Protein AF-A0A1G6H3I4-F1 (afdb_monomer_lite)

pLDDT: mean 78.44, std 18.66, range [35.44, 97.81]

Secondary structure (DSSP, 8-state):
-HHHHHHHHHHHHTTS-----------HHHHHHHHHHHHHHHHHHHHHTTS-TTSTTSS---HHHHHHHHHHHHHHHHHHHHHHHHHHHTT--HHHHHHHHHHSHHHHHHHHHS------HHHHHHHHHHHHHHHHHHHHHHHHHHTTSS-HHHHHHHHHHHHHHHHHHHHHHHHHHHHHHHHHHHHHHHHT--SSS------SB-TTT-PBPPTT-SB-TTT--B--

Foldseek 3Di:
DVVVVVVVVVVVVVPDDDPDDPPDDQDVVLQVVLVVVVVVVVVCCVVVVVPDPPPVPPPCPDPVVVVVVVVVQVVLQVLLVVQLVLCVVVVHDSVVLSVCCNVRVSVSSNVSSDDPPVDDVVLVVLVVVLVVVLVVQLVVLVVCVVVVVDDPVRSVVVNVVSVVVSVVVSVVVVVVVVVVVVVVVVVVQVVPDDDDPDNDPPPCADPVPGDGDDPPDQADPPPRDGPD

Radius of gyration: 27.02 Å; chains: 1; bounding box: 54×64×69 Å

Organism: NCBI:txid1640674

Structure (mmCIF, N/CA/C/O backbone):
data_AF-A0A1G6H3I4-F1
#
_entry.id   AF-A0A1G6H3I4-F1
#
loop_
_atom_site.group_PDB
_atom_site.id
_atom_site.type_symbol
_atom_site.label_atom_id
_atom_site.label_alt_id
_atom_site.label_comp_id
_atom_site.label_asym_id
_atom_site.label_entity_id
_atom_site.label_seq_id
_atom_site.pdbx_PDB_ins_code
_atom_site.Cartn_x
_atom_site.Cartn_y
_atom_site.Cartn_z
_atom_site.occupancy
_atom_site.B_iso_or_equiv
_atom_site.auth_seq_id
_atom_site.auth_comp_id
_atom_site.auth_asym_id
_atom_site.auth_atom_id
_atom_site.pdbx_PDB_model_num
ATOM 1 N N . MET A 1 1 ? 3.010 -2.530 -27.473 1.00 44.44 1 MET A N 1
ATOM 2 C CA . MET A 1 1 ? 2.640 -3.921 -27.117 1.00 44.44 1 MET A CA 1
ATOM 3 C C . MET A 1 1 ? 3.427 -4.474 -25.930 1.00 44.44 1 MET A C 1
ATOM 5 O O . MET A 1 1 ? 2.782 -5.009 -25.042 1.00 44.44 1 MET A O 1
ATOM 9 N N . LEU A 1 2 ? 4.758 -4.304 -25.841 1.00 38.16 2 LEU A N 1
ATOM 10 C CA . LEU A 1 2 ? 5.561 -4.833 -24.717 1.00 38.16 2 LEU A CA 1
ATOM 11 C C . LEU A 1 2 ? 5.069 -4.410 -23.314 1.00 38.16 2 LEU A C 1
ATOM 13 O O . LEU A 1 2 ? 5.055 -5.227 -22.400 1.00 38.16 2 LEU A O 1
ATOM 17 N N . HIS A 1 3 ? 4.607 -3.165 -23.148 1.00 39.25 3 HIS A N 1
ATOM 18 C CA . HIS A 1 3 ? 4.114 -2.669 -21.855 1.00 39.25 3 HIS A CA 1
ATOM 19 C C . HIS A 1 3 ? 2.829 -3.359 -21.364 1.00 39.25 3 HIS A C 1
ATOM 21 O O . HIS A 1 3 ? 2.660 -3.514 -20.163 1.00 39.25 3 HIS A O 1
ATOM 27 N N . LEU A 1 4 ? 1.955 -3.824 -22.264 1.00 40.75 4 LEU A N 1
ATOM 28 C CA . LEU A 1 4 ? 0.702 -4.502 -21.896 1.00 40.75 4 LEU A CA 1
ATOM 29 C C . LEU A 1 4 ? 0.940 -5.951 -21.444 1.00 40.75 4 LEU A C 1
ATOM 31 O O . LEU A 1 4 ? 0.348 -6.377 -20.458 1.00 40.75 4 LEU A O 1
ATOM 35 N N . CYS A 1 5 ? 1.859 -6.678 -22.095 1.00 37.38 5 CYS A N 1
ATOM 36 C CA . CYS A 1 5 ? 2.266 -8.012 -21.630 1.00 37.38 5 CYS A CA 1
ATOM 37 C C . CYS A 1 5 ? 2.935 -7.955 -20.256 1.00 37.38 5 CYS A C 1
ATOM 39 O O . CYS A 1 5 ? 2.686 -8.817 -19.420 1.00 37.38 5 CYS A O 1
ATOM 41 N N . LEU A 1 6 ? 3.757 -6.933 -20.003 1.00 42.91 6 LEU A N 1
ATOM 42 C CA . LEU A 1 6 ? 4.428 -6.812 -18.716 1.00 42.91 6 LEU A CA 1
ATOM 43 C C . LEU A 1 6 ? 3.438 -6.520 -17.580 1.00 42.91 6 LEU A C 1
ATOM 45 O O . LEU A 1 6 ? 3.559 -7.107 -16.514 1.00 42.91 6 LEU A O 1
ATOM 49 N N . ILE A 1 7 ? 2.421 -5.683 -17.817 1.00 48.69 7 ILE A N 1
ATOM 50 C CA . ILE A 1 7 ? 1.362 -5.404 -16.831 1.00 48.69 7 ILE A CA 1
ATOM 51 C C . ILE A 1 7 ? 0.583 -6.683 -16.477 1.00 48.69 7 ILE A C 1
ATOM 53 O O . ILE A 1 7 ? 0.311 -6.917 -15.303 1.00 48.69 7 ILE A O 1
ATOM 57 N N . LEU A 1 8 ? 0.279 -7.540 -17.459 1.00 44.56 8 LEU A N 1
ATOM 58 C CA . LEU A 1 8 ? -0.443 -8.799 -17.227 1.00 44.56 8 LEU A CA 1
ATOM 59 C C . LEU A 1 8 ? 0.408 -9.852 -16.496 1.00 44.56 8 LEU A C 1
ATOM 61 O O . LEU A 1 8 ? -0.100 -10.541 -15.616 1.00 44.56 8 LEU A O 1
ATOM 65 N N . ILE A 1 9 ? 1.706 -9.945 -16.802 1.00 45.84 9 ILE A N 1
ATOM 66 C CA . ILE A 1 9 ? 2.636 -10.843 -16.093 1.00 45.84 9 ILE A CA 1
ATOM 67 C C . ILE A 1 9 ? 2.830 -10.382 -14.642 1.00 45.84 9 ILE A C 1
ATOM 69 O O . ILE A 1 9 ? 2.843 -11.200 -13.725 1.00 45.84 9 ILE A O 1
ATOM 73 N N . LEU A 1 10 ? 2.929 -9.069 -14.420 1.00 44.75 10 LEU A N 1
ATOM 74 C CA . LEU A 1 10 ? 3.026 -8.498 -13.079 1.00 44.75 10 LEU A CA 1
ATOM 75 C C . LEU A 1 10 ? 1.747 -8.715 -12.262 1.00 44.75 10 LEU A C 1
ATOM 77 O O . LEU A 1 10 ? 1.852 -9.003 -11.075 1.00 44.75 10 LEU A O 1
ATOM 81 N N . ALA A 1 11 ? 0.567 -8.651 -12.887 1.00 49.06 11 ALA A N 1
ATOM 82 C CA . ALA A 1 11 ? -0.700 -8.960 -12.224 1.00 49.06 11 ALA A CA 1
ATOM 83 C C . ALA A 1 11 ? -0.780 -10.430 -11.775 1.00 49.06 11 ALA A C 1
ATOM 85 O O . ALA A 1 11 ? -1.234 -10.701 -10.670 1.00 49.06 11 ALA A O 1
ATOM 86 N N . HIS A 1 12 ? -0.274 -11.366 -12.585 1.00 44.81 12 HIS A N 1
ATOM 87 C CA . HIS A 1 12 ? -0.306 -12.795 -12.258 1.00 44.81 12 HIS A CA 1
ATOM 88 C C . HIS A 1 12 ? 0.689 -13.208 -11.161 1.00 44.81 12 HIS A C 1
ATOM 90 O O . HIS A 1 12 ? 0.420 -14.139 -10.410 1.00 44.81 12 HIS A O 1
ATOM 96 N N . ILE A 1 13 ? 1.841 -12.534 -11.056 1.00 42.81 13 ILE A N 1
ATOM 97 C CA . ILE A 1 13 ? 2.866 -12.841 -10.039 1.00 42.81 13 ILE A CA 1
ATOM 98 C C . ILE A 1 13 ? 2.476 -12.297 -8.653 1.00 42.81 13 ILE A C 1
ATOM 100 O O . ILE A 1 13 ? 2.903 -12.838 -7.634 1.00 42.81 13 ILE A O 1
ATOM 104 N N . VAL A 1 14 ? 1.648 -11.249 -8.596 1.00 47.47 14 VAL A N 1
ATOM 105 C CA . VAL A 1 14 ? 1.164 -10.644 -7.340 1.00 47.47 14 VAL A CA 1
ATOM 106 C C . VAL A 1 14 ? 0.271 -11.593 -6.524 1.00 47.47 14 VAL A C 1
ATOM 108 O O . VAL A 1 14 ? 0.137 -11.393 -5.318 1.00 47.47 14 VAL A O 1
ATOM 111 N N . ASP A 1 15 ? -0.266 -12.648 -7.137 1.00 45.84 15 ASP A N 1
ATOM 112 C CA . ASP A 1 15 ? -1.288 -13.518 -6.541 1.00 45.84 15 ASP A CA 1
ATOM 113 C C . ASP A 1 15 ? -0.738 -14.642 -5.633 1.00 45.84 15 ASP A C 1
ATOM 115 O O . ASP A 1 15 ? -1.498 -15.325 -4.960 1.00 45.84 15 ASP A O 1
ATOM 119 N N . MET A 1 16 ? 0.584 -14.871 -5.586 1.00 35.44 16 MET A N 1
ATOM 120 C CA . MET A 1 16 ? 1.120 -16.149 -5.077 1.00 35.44 16 MET A CA 1
ATOM 121 C C . MET A 1 16 ? 1.650 -16.205 -3.631 1.00 35.44 16 MET A C 1
ATOM 123 O O . MET A 1 16 ? 2.100 -17.277 -3.233 1.00 35.44 16 MET A O 1
ATOM 127 N N . ASP A 1 17 ? 1.624 -15.141 -2.816 1.00 38.28 17 ASP A N 1
ATOM 128 C CA . ASP A 1 17 ? 2.153 -15.250 -1.436 1.00 38.28 17 ASP A CA 1
ATOM 129 C C . ASP A 1 17 ? 1.615 -14.172 -0.468 1.00 38.28 17 ASP A C 1
ATOM 131 O O . ASP A 1 17 ? 2.304 -13.203 -0.139 1.00 38.28 17 ASP A O 1
ATOM 135 N N . GLN A 1 18 ? 0.365 -14.302 -0.006 1.00 42.53 18 GLN A N 1
ATOM 136 C CA . GLN A 1 18 ? -0.169 -13.458 1.075 1.00 42.53 18 GLN A CA 1
ATOM 137 C C . GLN A 1 18 ? -0.667 -14.304 2.248 1.00 42.53 18 GLN A C 1
ATOM 139 O O . GLN A 1 18 ? -1.793 -14.783 2.264 1.00 42.53 18 GLN A O 1
ATOM 144 N N . ARG A 1 19 ? 0.166 -14.417 3.291 1.00 37.22 19 ARG A N 1
ATOM 145 C CA . ARG A 1 19 ? -0.326 -14.673 4.652 1.00 37.22 19 ARG A CA 1
ATOM 146 C C . ARG A 1 19 ? -0.845 -13.350 5.204 1.00 37.22 19 ARG A C 1
ATOM 148 O O . ARG A 1 19 ? -0.078 -12.402 5.384 1.00 37.22 19 ARG A O 1
ATOM 155 N N . TYR A 1 20 ? -2.152 -13.261 5.404 1.00 45.28 20 TYR A N 1
ATOM 156 C CA . TYR A 1 20 ? -2.842 -12.004 5.667 1.00 45.28 20 TYR A CA 1
ATOM 157 C C . TYR A 1 20 ? -2.642 -11.525 7.113 1.00 45.28 20 TYR A C 1
ATOM 159 O O . TYR A 1 20 ? -3.188 -12.094 8.053 1.00 45.28 20 TYR A O 1
ATOM 167 N N . SER A 1 21 ? -1.930 -10.409 7.298 1.00 37.56 21 SER A N 1
ATOM 168 C CA . SER A 1 21 ? -2.124 -9.536 8.462 1.00 37.56 21 SER A CA 1
ATOM 169 C C . SER A 1 21 ? -2.755 -8.222 7.994 1.00 37.56 21 SER A C 1
ATOM 171 O O . SER A 1 21 ? -2.170 -7.436 7.246 1.00 37.56 21 SER A O 1
ATOM 173 N N . VAL A 1 22 ? -4.009 -7.984 8.384 1.00 48.03 22 VAL A N 1
ATOM 174 C CA . VAL A 1 22 ? -4.797 -6.819 7.941 1.00 48.03 22 VAL A CA 1
ATOM 175 C C . VAL A 1 22 ? -4.469 -5.597 8.809 1.00 48.03 22 VAL A C 1
ATOM 177 O O . VAL A 1 22 ? -5.338 -4.991 9.418 1.00 48.03 22 VAL A O 1
ATOM 180 N N . GLU A 1 23 ? -3.200 -5.190 8.839 1.00 47.62 23 GLU A N 1
ATOM 181 C CA . GLU A 1 23 ? -2.756 -3.941 9.485 1.00 47.62 23 GLU A CA 1
ATOM 182 C C . GLU A 1 23 ? -1.901 -3.077 8.543 1.00 47.62 23 GLU A C 1
ATOM 184 O O . GLU A 1 23 ? -0.920 -2.445 8.918 1.00 47.62 23 GLU A O 1
ATOM 189 N N . GLY A 1 24 ? -2.279 -2.995 7.266 1.00 53.59 24 GLY A N 1
ATOM 190 C CA . GLY A 1 24 ? -1.648 -2.052 6.340 1.00 53.59 24 GLY A CA 1
ATOM 191 C C . GLY A 1 24 ? -2.232 -0.643 6.478 1.00 53.59 24 GLY A C 1
ATOM 192 O O . GLY A 1 24 ? -3.335 -0.395 5.977 1.00 53.59 24 GLY A O 1
ATOM 193 N N . LYS A 1 25 ? -1.512 0.296 7.108 1.00 60.69 25 LYS A N 1
ATOM 194 C CA . LYS A 1 25 ? -1.742 1.741 6.909 1.00 60.69 25 LYS A CA 1
ATOM 195 C C . LYS A 1 25 ? -1.265 2.106 5.498 1.00 60.69 25 LYS A C 1
ATOM 197 O O . LYS A 1 25 ? -0.128 1.818 5.141 1.00 60.69 25 LYS A O 1
ATOM 202 N N . THR A 1 26 ? -2.129 2.720 4.688 1.00 75.50 26 THR A N 1
ATOM 203 C CA . THR A 1 26 ? -1.737 3.299 3.389 1.00 75.50 26 THR A CA 1
ATOM 204 C C . THR A 1 26 ? -0.595 4.290 3.590 1.00 75.50 26 THR A C 1
ATOM 206 O O . THR A 1 26 ? -0.646 5.076 4.538 1.00 75.50 26 THR A O 1
ATOM 209 N N . ASN A 1 27 ? 0.391 4.296 2.690 1.00 83.88 27 ASN A N 1
ATOM 210 C CA . ASN A 1 27 ? 1.500 5.253 2.710 1.00 83.88 27 ASN A CA 1
ATOM 211 C C . ASN A 1 27 ? 1.256 6.357 1.662 1.00 83.88 27 ASN A C 1
ATOM 213 O O . ASN A 1 27 ? 1.797 6.272 0.556 1.00 83.88 27 ASN A O 1
ATOM 217 N N . PRO A 1 28 ? 0.461 7.405 1.971 1.00 86.50 28 PRO A N 1
ATOM 218 C CA . PRO A 1 28 ? 0.104 8.448 1.004 1.00 86.50 28 PRO A CA 1
ATOM 219 C C . PRO A 1 28 ? 1.331 9.169 0.436 1.00 86.50 28 PRO A C 1
ATOM 221 O O . PRO A 1 28 ? 1.324 9.594 -0.715 1.00 86.50 28 PRO A O 1
ATOM 224 N N . SER A 1 29 ? 2.422 9.249 1.203 1.00 90.75 29 SER A N 1
ATOM 225 C CA . SER A 1 29 ? 3.686 9.821 0.742 1.00 90.75 29 SER A CA 1
ATOM 226 C C . SER A 1 29 ? 4.273 9.075 -0.460 1.00 90.75 29 SER A C 1
ATOM 228 O O . SER A 1 29 ? 4.764 9.726 -1.376 1.00 90.75 29 SER A O 1
ATOM 230 N N . MET A 1 30 ? 4.200 7.738 -0.501 1.00 91.25 30 MET A N 1
ATOM 231 C CA . MET A 1 30 ? 4.711 6.967 -1.646 1.00 91.25 30 MET A CA 1
ATOM 232 C C . MET A 1 30 ? 3.868 7.194 -2.895 1.00 91.25 30 MET A C 1
ATOM 234 O O . MET A 1 30 ? 4.423 7.379 -3.975 1.00 91.25 30 MET A O 1
ATOM 238 N N . ILE A 1 31 ? 2.544 7.251 -2.729 1.00 91.56 31 ILE A N 1
ATOM 239 C CA . ILE A 1 31 ? 1.616 7.558 -3.822 1.00 91.56 31 ILE A CA 1
ATOM 240 C C . ILE A 1 31 ? 1.942 8.941 -4.393 1.00 91.56 31 ILE A C 1
ATOM 242 O O . ILE A 1 31 ? 2.153 9.073 -5.594 1.00 91.56 31 ILE A O 1
ATOM 246 N N . ASN A 1 32 ? 2.066 9.957 -3.534 1.00 91.62 32 ASN A N 1
ATOM 247 C CA . ASN A 1 32 ? 2.363 11.325 -3.960 1.00 91.62 32 ASN A CA 1
ATOM 248 C C . ASN A 1 32 ? 3.709 11.433 -4.688 1.00 91.62 32 ASN A C 1
ATOM 250 O O . ASN A 1 32 ? 3.788 12.111 -5.709 1.00 91.62 32 ASN A O 1
ATOM 254 N N . VAL A 1 33 ? 4.754 10.752 -4.202 1.00 93.94 33 VAL A N 1
ATOM 255 C CA . VAL A 1 33 ? 6.064 10.720 -4.875 1.00 93.94 33 VAL A CA 1
ATOM 256 C C . VAL A 1 33 ? 5.968 10.006 -6.222 1.00 93.94 33 VAL A C 1
ATOM 258 O O . VAL A 1 33 ? 6.475 10.521 -7.216 1.00 93.94 33 VAL A O 1
ATOM 261 N N . GLY A 1 34 ? 5.281 8.863 -6.288 1.00 93.00 34 GLY A N 1
ATOM 262 C CA . GLY A 1 34 ? 5.050 8.144 -7.539 1.00 93.00 34 GLY A CA 1
ATOM 263 C C . GLY A 1 34 ? 4.324 9.006 -8.575 1.00 93.00 34 GLY A C 1
ATOM 264 O O . GLY A 1 34 ? 4.800 9.141 -9.700 1.00 93.00 34 GLY A O 1
ATOM 265 N N . VAL A 1 35 ? 3.234 9.674 -8.181 1.00 93.50 35 VAL A N 1
ATOM 266 C CA . VAL A 1 35 ? 2.489 10.604 -9.046 1.00 93.50 35 VAL A CA 1
ATOM 267 C C . VAL A 1 35 ? 3.358 11.793 -9.469 1.00 93.50 35 VAL A C 1
ATOM 269 O O . VAL A 1 35 ? 3.382 12.135 -10.650 1.00 93.50 35 VAL A O 1
ATOM 272 N N . ALA A 1 36 ? 4.122 12.392 -8.552 1.00 93.62 36 ALA A N 1
ATOM 273 C CA . ALA A 1 36 ? 5.029 13.493 -8.876 1.00 93.62 36 ALA A CA 1
ATOM 274 C C . ALA A 1 36 ? 6.088 13.088 -9.914 1.00 93.62 36 ALA A C 1
ATOM 276 O O . ALA A 1 36 ? 6.353 13.853 -10.838 1.00 93.62 36 ALA A O 1
ATOM 277 N N . LEU A 1 37 ? 6.644 11.874 -9.821 1.00 93.00 37 LEU A N 1
ATOM 278 C CA . LEU A 1 37 ? 7.586 11.343 -10.812 1.00 93.00 37 LEU A CA 1
ATOM 279 C C . LEU A 1 37 ? 6.935 11.113 -12.182 1.00 93.00 37 LEU A C 1
ATOM 281 O O . LEU A 1 37 ? 7.593 11.317 -13.201 1.00 93.00 37 LEU A O 1
ATOM 285 N N . ILE A 1 38 ? 5.655 10.726 -12.234 1.00 92.94 38 ILE A N 1
ATOM 286 C CA . ILE A 1 38 ? 4.904 10.630 -13.498 1.00 92.94 38 ILE A CA 1
ATOM 287 C C . ILE A 1 38 ? 4.776 12.012 -14.136 1.00 92.94 38 ILE A C 1
ATOM 289 O O . ILE A 1 38 ? 5.108 12.172 -15.308 1.00 92.94 38 ILE A O 1
ATOM 293 N N . PHE A 1 39 ? 4.341 13.017 -13.370 1.00 93.62 39 PHE A N 1
ATOM 294 C CA . PHE A 1 39 ? 4.234 14.389 -13.870 1.00 93.62 39 PHE A CA 1
ATOM 295 C C . PHE A 1 39 ? 5.588 14.946 -14.301 1.00 93.62 39 PHE A C 1
ATOM 297 O O . PHE A 1 39 ? 5.675 15.582 -15.347 1.00 93.62 39 PHE A O 1
ATOM 304 N N . PHE A 1 40 ? 6.646 14.683 -13.536 1.00 89.69 40 PHE A N 1
ATOM 305 C CA . PHE A 1 40 ? 7.992 15.123 -13.878 1.00 89.69 40 PHE A CA 1
ATOM 306 C C . PHE A 1 40 ? 8.473 14.494 -15.189 1.00 89.69 40 PHE A C 1
ATOM 308 O O . PHE A 1 40 ? 8.888 15.231 -16.076 1.00 89.69 40 PHE A O 1
ATOM 315 N N . ASN A 1 41 ? 8.315 13.175 -15.360 1.00 87.31 41 ASN A N 1
ATOM 316 C CA . ASN A 1 41 ? 8.615 12.490 -16.622 1.00 87.31 41 ASN A CA 1
ATOM 317 C C . ASN A 1 41 ? 7.764 13.007 -17.791 1.00 87.31 41 ASN A C 1
ATOM 319 O O . ASN A 1 41 ? 8.255 13.119 -18.909 1.00 87.31 41 ASN A O 1
ATOM 323 N N . LEU A 1 42 ? 6.494 13.345 -17.551 1.00 90.38 42 LEU A N 1
ATOM 324 C CA . LEU A 1 42 ? 5.628 13.921 -18.576 1.00 90.38 42 LEU A CA 1
ATOM 325 C C . LEU A 1 42 ? 6.097 15.324 -18.981 1.00 90.38 42 LEU A C 1
ATOM 327 O O . LEU A 1 42 ? 6.135 15.635 -20.167 1.00 90.38 42 LEU A O 1
ATOM 331 N N . ILE A 1 43 ? 6.482 16.166 -18.019 1.00 89.00 43 ILE A N 1
ATOM 332 C CA . ILE A 1 43 ? 7.005 17.512 -18.280 1.00 89.00 43 ILE A CA 1
ATOM 333 C C . ILE A 1 43 ? 8.339 17.428 -19.020 1.00 89.00 43 ILE A C 1
ATOM 335 O O . ILE A 1 43 ? 8.506 18.112 -20.025 1.00 89.00 43 ILE A O 1
ATOM 339 N N . THR A 1 44 ? 9.275 16.586 -18.576 1.00 83.94 44 THR A N 1
ATOM 340 C CA . THR A 1 44 ? 10.564 16.420 -19.262 1.00 83.94 44 THR A CA 1
ATOM 341 C C . THR A 1 44 ? 10.393 15.826 -20.651 1.00 83.94 44 THR A C 1
ATOM 343 O O . THR A 1 44 ? 11.079 16.265 -21.567 1.00 83.94 44 THR A O 1
ATOM 346 N N . TYR A 1 45 ? 9.434 14.918 -20.848 1.00 84.56 45 TYR A N 1
ATOM 347 C CA . TYR A 1 45 ? 9.055 14.450 -22.177 1.00 84.56 45 TYR A CA 1
ATOM 348 C C . TYR A 1 45 ? 8.518 15.602 -23.036 1.00 84.56 45 TYR A C 1
ATOM 350 O O . TYR A 1 45 ? 9.065 15.866 -24.097 1.00 84.56 45 TYR A O 1
ATOM 358 N N . LEU A 1 46 ? 7.515 16.353 -22.574 1.00 85.56 46 LEU A N 1
ATOM 359 C CA . LEU A 1 46 ? 6.892 17.435 -23.351 1.00 85.56 46 LEU A CA 1
ATOM 360 C C . LEU A 1 46 ? 7.846 18.599 -23.664 1.00 85.56 46 LEU A C 1
ATOM 362 O O . LEU A 1 46 ? 7.773 19.179 -24.746 1.00 85.56 46 LEU A O 1
ATOM 366 N N . VAL A 1 47 ? 8.732 18.946 -22.728 1.00 85.12 47 VAL A N 1
ATOM 367 C CA . VAL A 1 47 ? 9.730 20.016 -22.887 1.00 85.12 47 VAL A CA 1
ATOM 368 C C . VAL A 1 47 ? 10.935 19.526 -23.698 1.00 85.12 47 VAL A C 1
ATOM 370 O O . VAL A 1 47 ? 11.437 20.255 -24.550 1.00 85.12 47 VAL A O 1
ATOM 373 N N . GLY A 1 48 ? 11.378 18.287 -23.467 1.00 69.00 48 GLY A N 1
ATOM 374 C CA . GLY A 1 48 ? 12.570 17.691 -24.073 1.00 69.00 48 GLY A CA 1
ATOM 375 C C . GLY A 1 48 ? 12.370 17.155 -25.492 1.00 69.00 48 GLY A C 1
ATOM 376 O O . GLY A 1 48 ? 13.313 17.178 -26.275 1.00 69.00 48 GLY A O 1
ATOM 377 N N . HIS A 1 49 ? 11.154 16.760 -25.896 1.00 53.75 49 HIS A N 1
ATOM 378 C CA . HIS A 1 49 ? 10.877 16.262 -27.258 1.00 53.75 49 HIS A CA 1
ATOM 379 C C . HIS A 1 49 ? 10.953 17.326 -28.368 1.00 53.75 49 HIS A C 1
ATOM 381 O O . HIS A 1 49 ? 10.618 17.041 -29.517 1.00 53.75 49 HIS A O 1
ATOM 387 N N . ARG A 1 50 ? 11.399 18.549 -28.058 1.00 52.62 50 ARG A N 1
ATOM 388 C CA . ARG A 1 50 ? 11.800 19.524 -29.081 1.00 52.62 50 ARG A CA 1
ATOM 389 C C . ARG A 1 50 ? 13.283 19.466 -29.447 1.00 52.62 50 ARG A C 1
ATOM 391 O O . ARG A 1 50 ? 13.636 20.046 -30.468 1.00 52.62 50 ARG A O 1
ATOM 398 N N . ALA A 1 51 ? 14.123 18.762 -28.688 1.00 51.31 51 ALA A N 1
ATOM 399 C CA . ALA A 1 51 ? 15.487 18.462 -29.112 1.00 51.31 51 ALA A CA 1
ATOM 400 C C . ALA A 1 51 ? 15.424 17.300 -30.114 1.00 51.31 51 ALA A C 1
ATOM 402 O O . ALA A 1 51 ? 15.313 16.129 -29.752 1.00 51.31 51 ALA A O 1
ATOM 403 N N . SER A 1 52 ? 15.350 17.646 -31.396 1.00 50.69 52 SER A N 1
ATOM 404 C CA . SER A 1 52 ? 15.282 16.702 -32.506 1.00 50.69 52 SER A CA 1
ATOM 405 C C . SER A 1 52 ? 16.430 15.694 -32.458 1.00 50.69 52 SER A C 1
ATOM 407 O O . SER A 1 52 ? 17.573 16.075 -32.232 1.00 50.69 52 SER A O 1
ATOM 409 N N . MET A 1 53 ? 16.144 14.436 -32.812 1.00 49.66 53 MET A N 1
ATOM 410 C CA . MET A 1 53 ? 17.114 13.355 -33.089 1.00 49.66 53 MET A CA 1
ATOM 411 C C . MET A 1 53 ? 18.250 13.717 -34.080 1.00 49.66 53 MET A C 1
ATOM 413 O O . MET A 1 53 ? 19.065 12.860 -34.404 1.00 49.66 53 MET A O 1
ATOM 417 N N . PHE A 1 54 ? 18.294 14.945 -34.599 1.00 50.53 54 PHE A N 1
ATOM 418 C CA . PHE A 1 54 ? 19.219 15.401 -35.630 1.00 50.53 54 PHE A CA 1
ATOM 419 C C . PHE A 1 54 ? 20.468 16.132 -35.105 1.00 50.53 54 PHE A C 1
ATOM 421 O O . PHE A 1 54 ? 21.403 16.288 -35.880 1.00 50.53 54 PHE A O 1
ATOM 428 N N . ASP A 1 55 ? 20.536 16.502 -33.819 1.00 53.97 55 ASP A N 1
ATOM 429 C CA . ASP A 1 55 ? 21.704 17.212 -33.248 1.00 53.97 55 ASP A CA 1
ATOM 430 C C . ASP A 1 55 ? 22.734 16.288 -32.569 1.00 53.97 55 ASP A C 1
ATOM 432 O O . ASP A 1 55 ? 23.760 16.740 -32.076 1.00 53.97 55 ASP A O 1
ATOM 436 N N . VAL A 1 56 ? 22.520 14.966 -32.582 1.00 54.56 56 VAL A N 1
ATOM 437 C CA . VAL A 1 56 ? 23.411 13.975 -31.933 1.00 54.56 56 VAL A CA 1
ATOM 438 C C . VAL A 1 56 ? 24.758 13.807 -32.670 1.00 54.56 56 VAL A C 1
ATOM 440 O O . VAL A 1 56 ? 25.643 13.090 -32.208 1.00 54.56 56 VAL A O 1
ATOM 443 N N . ALA A 1 57 ? 24.937 14.461 -33.821 1.00 56.62 57 ALA A N 1
ATOM 444 C CA . ALA A 1 57 ? 26.168 14.385 -34.605 1.00 56.62 57 ALA A CA 1
ATOM 445 C C . ALA A 1 57 ? 27.244 15.406 -34.189 1.00 56.62 57 ALA A C 1
ATOM 447 O O . ALA A 1 57 ? 28.414 15.162 -34.485 1.00 56.62 57 ALA A O 1
ATOM 448 N N . ASP A 1 58 ? 26.894 16.484 -33.478 1.00 59.47 58 ASP A N 1
ATOM 449 C CA . ASP A 1 58 ? 27.883 17.419 -32.933 1.00 59.47 58 ASP A CA 1
ATOM 450 C C . ASP A 1 58 ? 28.180 17.062 -31.471 1.00 59.47 58 ASP A C 1
ATOM 452 O O . ASP A 1 58 ? 27.326 17.089 -30.590 1.00 59.47 58 ASP A O 1
ATOM 456 N N . SER A 1 59 ? 29.425 16.652 -31.232 1.00 56.56 59 SER A N 1
ATOM 457 C CA . SER A 1 59 ? 29.916 15.897 -30.073 1.00 56.56 59 SER A CA 1
ATOM 458 C C . SER A 1 59 ? 29.934 16.629 -28.725 1.00 56.56 59 SER A C 1
ATOM 460 O O . SER A 1 59 ? 30.643 16.205 -27.811 1.00 56.56 59 SER A O 1
ATOM 462 N N . GLU A 1 60 ? 29.184 17.711 -28.562 1.00 64.38 60 GLU A N 1
ATOM 463 C CA . GLU A 1 60 ? 29.028 18.383 -27.275 1.00 64.38 60 GLU A CA 1
ATOM 464 C C . GLU A 1 60 ? 27.720 17.945 -26.624 1.00 64.38 60 GLU A C 1
ATOM 466 O O . GLU A 1 60 ? 26.800 18.736 -26.431 1.00 64.38 60 GLU A O 1
ATOM 471 N N . ALA A 1 61 ? 27.648 16.657 -26.264 1.00 60.59 61 ALA A N 1
ATOM 472 C CA . ALA A 1 61 ? 26.660 16.199 -25.296 1.00 60.59 61 ALA A CA 1
ATOM 473 C C . ALA A 1 61 ? 26.774 17.114 -24.073 1.00 60.59 61 ALA A C 1
ATOM 475 O O . ALA A 1 61 ? 27.802 17.141 -23.385 1.00 60.59 61 ALA A O 1
ATOM 476 N N . SER A 1 62 ? 25.753 17.944 -23.880 1.00 73.25 62 SER A N 1
ATOM 477 C CA . SER A 1 62 ? 25.828 19.053 -22.949 1.00 73.25 62 SER A CA 1
ATOM 478 C C . SER A 1 62 ? 26.076 18.485 -21.551 1.00 73.25 62 SER A C 1
ATOM 480 O O . SER A 1 62 ? 25.393 17.562 -21.108 1.00 73.25 62 SER A O 1
ATOM 482 N N . VAL A 1 63 ? 27.071 19.008 -20.831 1.00 81.38 63 VAL A N 1
ATOM 483 C CA . VAL A 1 63 ? 27.399 18.585 -19.454 1.00 81.38 63 VAL A CA 1
ATOM 484 C C . VAL A 1 63 ? 26.137 18.529 -18.567 1.00 81.38 63 VAL A C 1
ATOM 486 O O . VAL A 1 63 ? 26.025 17.692 -17.672 1.00 81.38 63 VAL A O 1
ATOM 489 N N . SER A 1 64 ? 25.140 19.367 -18.869 1.00 78.69 64 SER A N 1
ATOM 490 C CA . SER A 1 64 ? 23.796 19.345 -18.289 1.00 78.69 64 SER A CA 1
ATOM 491 C C . SER A 1 64 ? 23.036 18.025 -18.443 1.00 78.69 64 SER A C 1
ATOM 493 O O . SER A 1 64 ? 22.446 17.573 -17.465 1.00 78.69 64 SER A O 1
ATOM 495 N N . GLU A 1 65 ? 23.033 17.384 -19.613 1.00 81.06 65 GLU A N 1
ATOM 496 C CA . GLU A 1 65 ? 22.320 16.114 -19.832 1.00 81.06 65 GLU A CA 1
ATOM 497 C C . GLU A 1 65 ? 22.895 14.990 -18.974 1.00 81.06 65 GLU A C 1
ATOM 499 O O . GLU A 1 65 ? 22.146 14.220 -18.366 1.00 81.06 65 GLU A O 1
ATOM 504 N N . PHE A 1 66 ? 24.225 14.949 -18.849 1.00 82.81 66 PHE A N 1
ATOM 505 C CA . PHE A 1 66 ? 24.902 14.003 -17.970 1.00 82.81 66 PHE A CA 1
ATOM 506 C C . PHE A 1 66 ? 24.466 14.184 -16.510 1.00 82.81 66 PHE A C 1
ATOM 508 O O . PHE A 1 66 ? 24.107 13.212 -15.843 1.00 82.81 66 PHE A O 1
ATOM 515 N N . PHE A 1 67 ? 24.434 15.427 -16.016 1.00 85.25 67 PHE A N 1
ATOM 516 C CA . PHE A 1 67 ? 23.994 15.710 -14.648 1.00 85.25 67 PHE A CA 1
ATOM 517 C C . PHE A 1 67 ? 22.516 15.388 -14.416 1.00 85.25 67 PHE A C 1
ATOM 519 O O . PHE A 1 67 ? 22.174 14.870 -13.353 1.00 85.25 67 PHE A O 1
ATOM 526 N N . VAL A 1 68 ? 21.645 15.643 -15.397 1.00 83.75 68 VAL A N 1
ATOM 527 C CA . VAL A 1 68 ? 20.227 15.268 -15.316 1.00 83.75 68 VAL A CA 1
ATOM 528 C C . VAL A 1 68 ? 20.089 13.748 -15.225 1.00 83.75 68 VAL A C 1
ATOM 530 O O . VAL A 1 68 ? 19.412 13.259 -14.321 1.00 83.75 68 VAL A O 1
ATOM 533 N N . GLY A 1 69 ? 20.776 12.990 -16.085 1.00 85.88 69 GLY A N 1
ATOM 534 C CA . GLY A 1 69 ? 20.776 11.525 -16.037 1.00 85.88 69 GLY A CA 1
ATOM 535 C C . GLY A 1 69 ? 21.291 10.971 -14.704 1.00 85.88 69 GLY A C 1
ATOM 536 O O . GLY A 1 69 ? 20.655 10.103 -14.103 1.00 85.88 69 GLY A O 1
ATOM 537 N N . LEU A 1 70 ? 22.395 11.523 -14.190 1.00 88.69 70 LEU A N 1
ATOM 538 C CA . LEU A 1 70 ? 22.948 11.148 -12.887 1.00 88.69 70 LEU A CA 1
ATOM 539 C C . LEU A 1 70 ? 21.963 11.437 -11.744 1.00 88.69 70 LEU A C 1
ATOM 541 O O . LEU A 1 70 ? 21.780 10.605 -10.856 1.00 88.69 70 LEU A O 1
ATOM 545 N N . PHE A 1 71 ? 21.298 12.593 -11.776 1.00 89.00 71 PHE A N 1
ATOM 546 C CA . PHE A 1 71 ? 20.295 12.970 -10.782 1.00 89.00 71 PHE A CA 1
ATOM 547 C C . PHE A 1 71 ? 19.094 12.012 -10.783 1.00 89.00 71 PHE A C 1
ATOM 549 O O . PHE A 1 71 ? 18.672 11.554 -9.718 1.00 89.00 71 PHE A O 1
ATOM 556 N N . TYR A 1 72 ? 18.588 11.639 -11.964 1.00 88.94 72 TYR A N 1
ATOM 557 C CA . TYR A 1 72 ? 17.529 10.632 -12.094 1.00 88.94 72 TYR A CA 1
ATOM 558 C C . TYR A 1 72 ? 17.945 9.277 -11.517 1.00 88.94 72 TYR A C 1
ATOM 560 O O . TYR A 1 72 ? 17.170 8.660 -10.784 1.00 88.94 72 TYR A O 1
ATOM 568 N N . LEU A 1 73 ? 19.176 8.840 -11.790 1.00 89.12 73 LEU A N 1
ATOM 569 C CA . LEU A 1 73 ? 19.705 7.584 -11.267 1.00 89.12 73 LEU A CA 1
ATOM 570 C C . LEU A 1 73 ? 19.778 7.593 -9.731 1.00 89.12 73 LEU A C 1
ATOM 572 O O . LEU A 1 73 ? 19.386 6.618 -9.090 1.00 89.12 73 LEU A O 1
ATOM 576 N N . VAL A 1 74 ? 20.197 8.706 -9.119 1.00 93.81 74 VAL A N 1
ATOM 577 C CA . VAL A 1 74 ? 20.202 8.853 -7.652 1.00 93.81 74 VAL A CA 1
ATOM 578 C C . VAL A 1 74 ? 18.785 8.748 -7.081 1.00 93.81 74 VAL A C 1
ATOM 580 O O . VAL A 1 74 ? 18.566 7.996 -6.130 1.00 93.81 74 VAL A O 1
ATOM 583 N N . ILE A 1 75 ? 17.805 9.439 -7.676 1.00 91.12 75 ILE A N 1
ATOM 584 C CA . ILE A 1 75 ? 16.395 9.348 -7.255 1.00 91.12 75 ILE A CA 1
ATOM 585 C C . ILE A 1 75 ? 15.888 7.905 -7.347 1.00 91.12 75 ILE A C 1
ATOM 587 O O . ILE A 1 75 ? 15.241 7.418 -6.418 1.00 91.12 75 ILE A O 1
ATOM 591 N N . GLN A 1 76 ? 16.192 7.209 -8.442 1.00 93.12 76 GLN A N 1
ATOM 592 C CA . GLN A 1 76 ? 15.775 5.829 -8.684 1.00 93.12 76 GLN A CA 1
ATOM 593 C C . GLN A 1 76 ? 16.343 4.866 -7.634 1.00 93.12 76 GLN A C 1
ATOM 595 O O . GLN A 1 76 ? 15.601 4.042 -7.093 1.00 93.12 76 GLN A O 1
ATOM 600 N N . VAL A 1 77 ? 17.624 5.004 -7.275 1.00 94.75 77 VAL A N 1
ATOM 601 C CA . VAL A 1 77 ? 18.253 4.203 -6.213 1.00 94.75 77 VAL A CA 1
ATOM 602 C C . VAL A 1 77 ? 17.594 4.474 -4.858 1.00 94.75 77 VAL A C 1
ATOM 604 O O . VAL A 1 77 ? 17.226 3.528 -4.159 1.00 94.75 77 VAL A O 1
ATOM 607 N N . VAL A 1 78 ? 17.364 5.743 -4.503 1.00 96.44 78 VAL A N 1
ATOM 608 C CA . VAL A 1 78 ? 16.701 6.114 -3.238 1.00 96.44 78 VAL A CA 1
ATOM 609 C C . VAL A 1 78 ? 15.280 5.543 -3.167 1.00 96.44 78 VAL A C 1
ATOM 611 O O . VAL A 1 78 ? 14.907 4.944 -2.156 1.00 96.44 78 VAL A O 1
ATOM 614 N N . CYS A 1 79 ? 14.501 5.661 -4.245 1.00 95.44 79 CYS A N 1
ATOM 615 C CA . CYS A 1 79 ? 13.147 5.107 -4.319 1.00 95.44 79 CYS A CA 1
ATOM 616 C C . CYS A 1 79 ? 13.144 3.579 -4.219 1.00 95.44 79 CYS A C 1
ATOM 618 O O . CYS A 1 79 ? 12.274 3.014 -3.560 1.00 95.44 79 CYS A O 1
ATOM 620 N N . THR A 1 80 ? 14.130 2.912 -4.823 1.00 96.50 80 THR A N 1
ATOM 621 C CA . THR A 1 80 ? 14.277 1.451 -4.762 1.00 96.50 80 THR A CA 1
ATOM 622 C C . THR A 1 80 ? 14.543 0.984 -3.333 1.00 96.50 80 THR A C 1
ATOM 624 O O . THR A 1 80 ? 13.843 0.103 -2.837 1.00 96.50 80 THR A O 1
ATOM 627 N N . VAL A 1 81 ? 15.487 1.615 -2.627 1.00 96.75 81 VAL A N 1
ATOM 628 C CA . VAL A 1 81 ? 15.776 1.300 -1.216 1.00 96.75 81 VAL A CA 1
ATOM 629 C C . VAL A 1 81 ? 14.549 1.552 -0.335 1.00 96.75 81 VAL A C 1
ATOM 631 O O . VAL A 1 81 ? 14.218 0.734 0.527 1.00 96.75 81 VAL A O 1
ATOM 634 N N . TRP A 1 82 ? 13.841 2.661 -0.565 1.00 96.50 82 TRP A N 1
ATOM 635 C CA . TRP A 1 82 ? 12.626 2.979 0.181 1.00 96.50 82 TRP A CA 1
ATOM 636 C C . TRP A 1 82 ? 11.514 1.951 -0.065 1.00 96.50 82 TRP A C 1
ATOM 638 O O . TRP A 1 82 ? 10.908 1.467 0.891 1.00 96.50 82 TRP A O 1
ATOM 648 N N . SER A 1 83 ? 11.301 1.561 -1.321 1.00 95.19 83 SER A N 1
ATOM 649 C CA . SER A 1 83 ? 10.331 0.539 -1.719 1.00 95.19 83 SER A CA 1
ATOM 650 C C . SER A 1 83 ? 10.625 -0.819 -1.084 1.00 95.19 83 SER A C 1
ATOM 652 O O . SER A 1 83 ? 9.734 -1.411 -0.485 1.00 95.19 83 SER A O 1
ATOM 654 N N . VAL A 1 84 ? 11.883 -1.272 -1.096 1.00 95.31 84 VAL A N 1
ATOM 655 C CA . VAL A 1 84 ? 12.300 -2.523 -0.438 1.00 95.31 84 VAL A CA 1
ATOM 656 C C . VAL A 1 84 ? 11.981 -2.501 1.058 1.00 95.31 84 VAL A C 1
ATOM 658 O O . VAL A 1 84 ? 11.426 -3.463 1.592 1.00 95.31 84 VAL A O 1
ATOM 661 N N . LYS A 1 85 ? 12.271 -1.384 1.737 1.00 93.81 85 LYS A N 1
ATOM 662 C CA . LYS A 1 85 ? 11.969 -1.226 3.164 1.00 93.81 85 LYS A CA 1
ATOM 663 C C . LYS A 1 85 ? 10.465 -1.304 3.438 1.00 93.81 85 LYS A C 1
ATOM 665 O O . LYS A 1 85 ? 10.059 -1.988 4.375 1.00 93.81 85 LYS A O 1
ATOM 670 N N . VAL A 1 86 ? 9.645 -0.627 2.633 1.00 90.44 86 VAL A N 1
ATOM 671 C CA . VAL A 1 86 ? 8.182 -0.645 2.794 1.00 90.44 86 VAL A CA 1
ATOM 672 C C . VAL A 1 86 ? 7.602 -2.013 2.434 1.00 90.44 86 VAL A C 1
ATOM 674 O O . VAL A 1 86 ? 6.749 -2.513 3.158 1.00 90.44 86 VAL A O 1
ATOM 677 N N . ALA A 1 87 ? 8.103 -2.671 1.390 1.00 89.44 87 ALA A N 1
ATOM 678 C CA . ALA A 1 87 ? 7.711 -4.034 1.042 1.00 89.44 87 ALA A CA 1
ATOM 679 C C . ALA A 1 87 ? 7.987 -5.013 2.194 1.00 89.44 87 ALA A C 1
ATOM 681 O O . ALA A 1 87 ? 7.115 -5.811 2.529 1.00 89.44 87 ALA A O 1
ATOM 682 N N . GLY A 1 88 ? 9.144 -4.892 2.857 1.00 84.94 88 GLY A N 1
ATOM 683 C CA . GLY A 1 88 ? 9.464 -5.675 4.052 1.00 84.94 88 GLY A CA 1
ATOM 684 C C . GLY A 1 88 ? 8.515 -5.410 5.225 1.00 84.94 88 GLY A C 1
ATOM 685 O O . GLY A 1 88 ? 8.121 -6.347 5.908 1.00 84.94 88 GLY A O 1
ATOM 686 N N . GLN A 1 89 ? 8.087 -4.159 5.428 1.00 82.00 89 GLN A N 1
ATOM 687 C CA . GLN A 1 89 ? 7.080 -3.812 6.444 1.00 82.00 89 GLN A CA 1
ATOM 688 C C . GLN A 1 89 ? 5.686 -4.364 6.120 1.00 82.00 89 GLN A C 1
ATOM 690 O O . GLN A 1 89 ? 4.901 -4.612 7.029 1.00 82.00 89 GLN A O 1
ATOM 695 N N . LEU A 1 90 ? 5.378 -4.550 4.836 1.00 79.50 90 LEU A N 1
ATOM 696 C CA . LEU A 1 90 ? 4.113 -5.102 4.351 1.00 79.50 90 LEU A CA 1
ATOM 697 C C . LEU A 1 90 ? 4.145 -6.633 4.193 1.00 79.50 90 LEU A C 1
ATOM 699 O O . LEU A 1 90 ? 3.222 -7.181 3.599 1.00 79.50 90 LEU A O 1
ATOM 703 N N . ASN A 1 91 ? 5.195 -7.316 4.672 1.00 76.94 91 ASN A N 1
ATOM 704 C CA . ASN A 1 91 ? 5.410 -8.758 4.481 1.00 76.94 91 ASN A CA 1
ATOM 705 C C . ASN A 1 91 ? 5.357 -9.209 3.004 1.00 76.9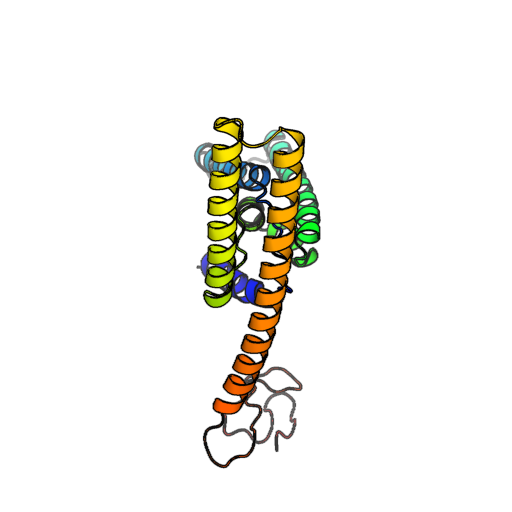4 91 ASN A C 1
ATOM 707 O O . ASN A 1 91 ? 4.955 -10.328 2.703 1.00 76.94 91 ASN A O 1
ATOM 711 N N . ARG A 1 92 ? 5.769 -8.348 2.064 1.00 82.25 92 ARG A N 1
ATOM 712 C CA . ARG A 1 92 ? 5.861 -8.661 0.627 1.00 82.25 92 ARG A CA 1
ATOM 713 C C . ARG A 1 92 ? 7.301 -9.009 0.238 1.00 82.25 92 ARG A C 1
ATOM 715 O O . ARG A 1 92 ? 8.254 -8.604 0.904 1.00 82.25 92 ARG A O 1
ATOM 722 N N . SER A 1 93 ? 7.479 -9.696 -0.894 1.00 87.75 93 SER A N 1
ATOM 723 C CA . SER A 1 93 ? 8.811 -10.030 -1.425 1.00 87.75 93 SER A CA 1
ATOM 724 C C . SER A 1 93 ? 9.654 -8.776 -1.706 1.00 87.75 93 SER A C 1
ATOM 726 O O . SER A 1 93 ? 9.401 -8.021 -2.647 1.00 87.75 93 SER A O 1
ATOM 728 N N . GLN A 1 94 ? 10.689 -8.561 -0.889 1.00 92.12 94 GLN A N 1
ATOM 729 C CA . GLN A 1 94 ? 11.595 -7.412 -0.986 1.00 92.12 94 GLN A CA 1
ATOM 730 C C . GLN A 1 94 ? 12.340 -7.366 -2.324 1.00 92.12 94 GLN A C 1
ATOM 732 O O . GLN A 1 94 ? 12.434 -6.310 -2.946 1.00 92.12 94 GLN A O 1
ATOM 737 N N . ALA A 1 95 ? 12.839 -8.516 -2.788 1.00 90.31 95 ALA A N 1
ATOM 738 C CA . ALA A 1 95 ? 13.592 -8.609 -4.036 1.00 90.31 95 ALA A CA 1
ATOM 739 C C . ALA A 1 95 ? 12.725 -8.244 -5.249 1.00 90.31 95 ALA A C 1
ATOM 741 O O . ALA A 1 95 ? 13.145 -7.459 -6.098 1.00 90.31 95 ALA A O 1
ATOM 742 N N . PHE A 1 96 ? 11.492 -8.755 -5.291 1.00 90.25 96 PHE A N 1
ATOM 743 C CA . PHE A 1 96 ? 10.531 -8.457 -6.351 1.00 90.25 96 PHE A CA 1
ATOM 744 C C . PHE A 1 96 ? 10.228 -6.957 -6.436 1.00 90.25 96 PHE A C 1
ATOM 746 O O . PHE A 1 96 ? 10.361 -6.354 -7.502 1.00 90.25 96 PHE A O 1
ATOM 753 N N . TRP A 1 97 ? 9.899 -6.332 -5.302 1.00 93.00 97 TRP A N 1
ATOM 754 C CA . TRP A 1 97 ? 9.611 -4.897 -5.259 1.00 93.00 97 TRP A CA 1
ATOM 755 C C . TRP A 1 97 ? 10.837 -4.036 -5.554 1.00 93.00 97 TRP A C 1
ATOM 757 O O . TRP A 1 97 ? 10.695 -2.995 -6.196 1.00 93.00 97 TRP A O 1
ATOM 767 N N . GLY A 1 98 ? 12.037 -4.479 -5.173 1.00 94.94 98 GLY A N 1
ATOM 768 C CA . GLY A 1 98 ? 13.288 -3.829 -5.556 1.00 94.94 98 GLY A CA 1
ATOM 769 C C . GLY A 1 98 ? 13.479 -3.797 -7.073 1.00 94.94 98 GLY A C 1
ATOM 770 O O . GLY A 1 98 ? 13.684 -2.728 -7.643 1.00 94.94 98 GLY A O 1
ATOM 771 N N . ILE A 1 99 ? 13.325 -4.943 -7.744 1.00 94.38 99 ILE A N 1
ATOM 772 C CA . ILE A 1 99 ? 13.468 -5.049 -9.205 1.00 94.38 99 ILE A CA 1
ATOM 773 C C . ILE A 1 99 ? 12.398 -4.217 -9.922 1.00 94.38 99 ILE A C 1
ATOM 775 O O . ILE A 1 99 ? 12.716 -3.435 -10.818 1.00 94.38 99 ILE A O 1
ATOM 779 N N . ILE A 1 100 ? 11.134 -4.332 -9.510 1.00 93.75 100 ILE A N 1
ATOM 780 C CA . ILE A 1 100 ? 10.035 -3.582 -10.132 1.00 93.75 100 ILE A CA 1
ATOM 781 C C . ILE A 1 100 ? 10.191 -2.082 -9.939 1.00 93.75 100 ILE A C 1
ATOM 783 O O . ILE A 1 100 ? 9.972 -1.327 -10.882 1.00 93.75 100 ILE A O 1
ATOM 787 N N . THR A 1 101 ? 10.592 -1.638 -8.750 1.00 94.88 101 THR A N 1
ATOM 788 C CA . THR A 1 101 ? 10.812 -0.209 -8.498 1.00 94.88 101 THR A CA 1
ATOM 789 C C . THR A 1 101 ? 12.008 0.304 -9.270 1.00 94.88 101 THR A C 1
ATOM 791 O O . THR A 1 101 ? 11.968 1.430 -9.740 1.00 94.88 101 THR A O 1
ATOM 794 N N . PHE A 1 102 ? 13.041 -0.511 -9.467 1.00 94.00 102 PHE A N 1
ATOM 795 C CA . PHE A 1 102 ? 14.161 -0.103 -10.294 1.00 94.00 102 PHE A CA 1
ATOM 796 C C . PHE A 1 102 ? 13.733 0.092 -11.754 1.00 94.00 102 PHE A C 1
ATOM 798 O O . PHE A 1 102 ? 14.092 1.093 -12.352 1.00 94.00 102 PHE A O 1
ATOM 805 N N . ILE A 1 103 ? 12.935 -0.801 -12.341 1.00 92.50 103 ILE A N 1
ATOM 806 C CA . ILE A 1 103 ? 12.561 -0.681 -13.764 1.00 92.50 103 ILE A CA 1
ATOM 807 C C . ILE A 1 103 ? 11.407 0.319 -13.973 1.00 92.50 103 ILE A C 1
ATOM 809 O O . ILE A 1 103 ? 11.395 1.073 -14.944 1.00 92.50 103 ILE A O 1
ATOM 813 N N . PHE A 1 104 ? 10.440 0.349 -13.054 1.00 93.75 104 PHE A N 1
ATOM 814 C CA . PHE A 1 104 ? 9.194 1.114 -13.156 1.00 93.75 104 PHE A CA 1
ATOM 815 C C . PHE A 1 104 ? 8.920 1.940 -11.898 1.00 93.75 104 PHE A C 1
ATOM 817 O O . PHE A 1 104 ? 7.818 1.888 -11.348 1.00 93.75 104 PHE A O 1
ATOM 824 N N . THR A 1 105 ? 9.895 2.739 -11.455 1.00 94.00 105 THR A N 1
ATOM 825 C CA . THR A 1 105 ? 9.832 3.544 -10.221 1.00 94.00 105 THR A CA 1
ATOM 826 C C . THR A 1 105 ? 8.475 4.200 -9.948 1.00 94.00 105 THR A C 1
ATOM 828 O O . THR A 1 105 ? 7.903 3.933 -8.892 1.00 94.00 105 THR A O 1
ATOM 831 N N . PRO A 1 106 ? 7.902 5.024 -10.852 1.00 94.56 106 PRO A N 1
ATOM 832 C CA . PRO A 1 106 ? 6.652 5.718 -10.553 1.00 94.56 106 PRO A CA 1
ATOM 833 C C . PRO A 1 106 ? 5.472 4.765 -10.330 1.00 94.56 106 PRO A C 1
ATOM 835 O O . PRO A 1 106 ? 4.731 4.922 -9.363 1.00 94.56 106 PRO A O 1
ATOM 838 N N . ILE A 1 107 ? 5.311 3.762 -11.199 1.00 92.12 107 ILE A N 1
ATOM 839 C CA . ILE A 1 107 ? 4.201 2.802 -11.130 1.00 92.12 107 ILE A CA 1
ATOM 840 C C . ILE A 1 107 ? 4.347 1.946 -9.873 1.00 92.12 107 ILE A C 1
ATOM 842 O O . ILE A 1 107 ? 3.393 1.792 -9.118 1.00 92.12 107 ILE A O 1
ATOM 846 N N . ALA A 1 108 ? 5.558 1.457 -9.606 1.00 93.50 108 ALA A N 1
ATOM 847 C CA . ALA A 1 108 ? 5.866 0.652 -8.436 1.00 93.50 108 ALA A CA 1
ATOM 848 C C . ALA A 1 108 ? 5.532 1.378 -7.129 1.00 93.50 108 ALA A C 1
ATOM 850 O O . ALA A 1 108 ? 4.901 0.797 -6.254 1.00 93.50 108 ALA A O 1
ATOM 851 N N . LEU A 1 109 ? 5.903 2.657 -7.007 1.00 93.81 109 LEU A N 1
ATOM 852 C CA . LEU A 1 109 ? 5.601 3.461 -5.822 1.00 93.81 109 LEU A CA 1
ATOM 853 C C . LEU A 1 109 ? 4.098 3.704 -5.649 1.00 93.81 109 LEU A C 1
ATOM 855 O O . LEU A 1 109 ? 3.606 3.658 -4.522 1.00 93.81 109 LEU A O 1
ATOM 859 N N . VAL A 1 110 ? 3.363 3.925 -6.746 1.00 92.12 110 VAL A N 1
ATOM 860 C CA . VAL A 1 110 ? 1.902 4.065 -6.696 1.00 92.12 110 VAL A CA 1
ATOM 861 C C . VAL A 1 110 ? 1.254 2.750 -6.283 1.00 92.12 110 VAL A C 1
ATOM 863 O O . VAL A 1 110 ? 0.430 2.780 -5.380 1.00 92.12 110 VAL A O 1
ATOM 866 N N . VAL A 1 111 ? 1.637 1.607 -6.858 1.00 89.88 111 VAL A N 1
ATOM 867 C CA . VAL A 1 111 ? 1.044 0.296 -6.525 1.00 89.88 111 VAL A CA 1
ATOM 868 C C . VAL A 1 111 ? 1.453 -0.168 -5.126 1.00 89.88 111 VAL A C 1
ATOM 870 O O . VAL A 1 111 ? 0.646 -0.736 -4.406 1.00 89.88 111 VAL A O 1
ATOM 873 N N . LEU A 1 112 ? 2.687 0.089 -4.692 1.00 88.94 112 LEU A N 1
ATOM 874 C CA . LEU A 1 112 ? 3.134 -0.272 -3.346 1.00 88.94 112 LEU A CA 1
ATOM 875 C C . LEU A 1 112 ? 2.518 0.639 -2.274 1.00 88.94 112 LEU A C 1
ATOM 877 O O . LEU A 1 112 ? 2.231 0.185 -1.168 1.00 88.94 112 LEU A O 1
ATOM 881 N N . GLY A 1 113 ? 2.311 1.920 -2.598 1.00 88.31 113 GLY A N 1
ATOM 882 C CA . GLY A 1 113 ? 1.626 2.878 -1.730 1.00 88.31 113 GLY A CA 1
ATOM 883 C C . GLY A 1 113 ? 0.106 2.683 -1.698 1.00 88.31 113 GLY A C 1
ATOM 884 O O . GLY A 1 113 ? -0.518 2.908 -0.656 1.00 88.31 113 GLY A O 1
ATOM 885 N N . SER A 1 114 ? -0.474 2.249 -2.820 1.00 81.38 114 SER A N 1
ATOM 886 C CA . SER A 1 114 ? -1.879 1.864 -2.950 1.00 81.38 114 SER A CA 1
ATOM 887 C C . SER A 1 114 ? -2.083 0.516 -2.274 1.00 81.38 114 SER A C 1
ATOM 889 O O . SER A 1 114 ? -1.502 -0.502 -2.635 1.00 81.38 114 SER A O 1
ATOM 891 N N . LYS A 1 115 ? -2.888 0.512 -1.221 1.00 70.25 115 LYS A N 1
ATOM 892 C CA . LYS A 1 115 ? -3.213 -0.703 -0.485 1.00 70.25 115 LYS A CA 1
ATOM 893 C C . LYS A 1 115 ? -4.153 -1.570 -1.324 1.00 70.25 115 LYS A C 1
ATOM 895 O O . LYS A 1 115 ? -5.354 -1.524 -1.103 1.00 70.25 115 LYS A O 1
ATOM 900 N N . ASP A 1 116 ? -3.610 -2.401 -2.202 1.00 53.62 116 ASP A N 1
ATOM 901 C CA . ASP A 1 116 ? -4.340 -3.562 -2.706 1.00 53.62 116 ASP A CA 1
ATOM 902 C C . ASP A 1 116 ? -3.940 -4.760 -1.849 1.00 53.62 116 ASP A C 1
ATOM 904 O O . ASP A 1 116 ? -3.011 -5.513 -2.145 1.00 53.62 116 ASP A O 1
ATOM 908 N N . VAL A 1 117 ? -4.597 -4.871 -0.692 1.00 55.19 117 VAL A N 1
ATOM 909 C CA . VAL A 1 117 ? -4.866 -6.204 -0.158 1.00 55.19 117 VAL A CA 1
ATOM 910 C C . VAL A 1 117 ? -6.047 -6.660 -0.991 1.00 55.19 117 VAL A C 1
ATOM 912 O O . VAL A 1 117 ? -7.153 -6.151 -0.798 1.00 55.19 117 VAL A O 1
ATOM 915 N N . PHE A 1 118 ? -5.797 -7.524 -1.971 1.00 55.06 118 PHE A N 1
ATOM 916 C CA . PHE A 1 118 ? -6.868 -8.232 -2.651 1.00 55.06 118 PHE A CA 1
ATOM 917 C C . PHE A 1 118 ? -7.490 -9.132 -1.580 1.00 55.06 118 PHE A C 1
ATOM 919 O O . PHE A 1 118 ? -6.995 -10.208 -1.282 1.00 55.06 118 PHE A O 1
ATOM 926 N N . MET A 1 119 ? -8.477 -8.603 -0.859 1.00 62.25 119 MET A N 1
ATOM 927 C CA . MET A 1 119 ? -9.268 -9.407 0.057 1.00 62.25 119 MET A CA 1
ATOM 928 C C . MET A 1 119 ? -10.291 -10.120 -0.799 1.00 62.25 119 MET A C 1
ATOM 930 O O . MET A 1 119 ? -11.072 -9.466 -1.496 1.00 62.25 119 MET A O 1
ATOM 934 N N . GLU A 1 120 ? -10.301 -11.445 -0.724 1.00 72.31 120 GLU A N 1
ATOM 935 C CA . GLU A 1 120 ? -11.408 -12.216 -1.267 1.00 72.31 120 GLU A CA 1
ATOM 936 C C . GLU A 1 120 ? -12.726 -11.643 -0.725 1.00 72.31 120 GLU A C 1
ATOM 938 O O . GLU A 1 120 ? -12.788 -11.174 0.423 1.00 72.31 120 GLU A O 1
ATOM 943 N N . PRO A 1 121 ? -13.792 -11.630 -1.540 1.00 76.69 121 PRO A N 1
ATOM 944 C CA . PRO A 1 121 ? -15.048 -10.979 -1.181 1.00 76.69 121 PRO A CA 1
ATOM 945 C C . PRO A 1 121 ? -15.623 -11.495 0.148 1.00 76.69 121 PRO A C 1
ATOM 947 O O . PRO A 1 121 ? -16.255 -10.734 0.882 1.00 76.69 121 PRO A O 1
ATOM 950 N N . GLU A 1 122 ? -15.353 -12.756 0.494 1.00 81.12 122 GLU A N 1
ATOM 951 C CA . GLU A 1 122 ? -15.751 -13.374 1.762 1.00 81.12 122 GLU A CA 1
ATOM 952 C C . GLU A 1 122 ? -15.033 -12.738 2.966 1.00 81.12 122 GLU A C 1
ATOM 954 O O . GLU A 1 122 ? -15.686 -12.372 3.947 1.00 81.12 122 GLU A O 1
ATOM 959 N N . PHE A 1 123 ? -13.721 -12.499 2.875 1.00 82.00 123 PHE A N 1
ATOM 960 C CA . PHE A 1 123 ? -12.964 -11.786 3.908 1.00 82.00 123 PHE A CA 1
ATOM 961 C C . PHE A 1 123 ? -13.334 -10.305 3.984 1.00 82.00 123 PHE A C 1
ATOM 963 O O . PHE A 1 123 ? -13.483 -9.753 5.078 1.00 82.00 123 PHE A O 1
ATOM 970 N N . ALA A 1 124 ? -13.533 -9.659 2.833 1.00 80.50 124 ALA A N 1
ATOM 971 C CA . ALA A 1 124 ? -13.947 -8.262 2.779 1.00 80.50 124 ALA A CA 1
ATOM 972 C C . ALA A 1 124 ? -15.298 -8.048 3.486 1.00 80.50 124 ALA A C 1
ATOM 974 O O . ALA A 1 124 ? -15.463 -7.070 4.222 1.00 80.50 124 ALA A O 1
ATOM 975 N N . ALA A 1 125 ? -16.242 -8.983 3.323 1.00 87.38 125 ALA A N 1
ATOM 976 C CA . ALA A 1 125 ? -17.534 -8.950 4.000 1.00 87.38 125 ALA A CA 1
ATOM 977 C C . ALA A 1 125 ? -17.381 -9.034 5.529 1.00 87.38 125 ALA A C 1
ATOM 979 O O . ALA A 1 125 ? -17.902 -8.165 6.235 1.00 87.38 125 ALA A O 1
ATOM 980 N N . VAL A 1 126 ? -16.615 -10.008 6.037 1.00 88.75 126 VAL A N 1
ATOM 981 C CA . VAL A 1 126 ? -16.349 -10.172 7.481 1.00 88.75 126 VAL A CA 1
ATOM 982 C C . VAL A 1 126 ? -15.686 -8.921 8.059 1.00 88.75 126 VAL A C 1
ATOM 984 O O . VAL A 1 126 ? -16.164 -8.358 9.045 1.00 88.75 126 VAL A O 1
ATOM 987 N N . TYR A 1 127 ? -14.637 -8.423 7.404 1.00 87.38 127 TYR A N 1
ATOM 988 C CA . TYR A 1 127 ? -13.933 -7.218 7.835 1.00 87.38 127 TYR A CA 1
ATOM 989 C C . TYR A 1 127 ? -14.849 -5.985 7.860 1.00 87.38 127 TYR A C 1
ATOM 991 O O . TYR A 1 127 ? -14.855 -5.222 8.830 1.00 87.38 127 TYR A O 1
ATOM 999 N N . SER A 1 128 ? -15.658 -5.786 6.812 1.00 86.12 128 SER A N 1
ATOM 1000 C CA . SER A 1 128 ? -16.576 -4.643 6.717 1.00 86.12 128 SER A CA 1
ATOM 1001 C C . SER A 1 128 ? -17.637 -4.646 7.821 1.00 86.12 128 SER A C 1
ATOM 1003 O O . SER A 1 128 ? -17.944 -3.588 8.376 1.00 86.12 128 SER A O 1
ATOM 1005 N N . LYS A 1 129 ? -18.132 -5.834 8.189 1.00 92.88 129 LYS A N 1
ATOM 1006 C CA . LYS A 1 129 ? -19.103 -6.033 9.264 1.00 92.88 129 LYS A CA 1
ATOM 1007 C C . LYS A 1 129 ? -18.521 -5.622 10.617 1.00 92.88 129 LYS A C 1
ATOM 1009 O O . LYS A 1 129 ? -19.069 -4.723 11.247 1.00 92.88 129 LYS A O 1
ATOM 1014 N N . HIS A 1 130 ? -17.374 -6.182 11.014 1.00 90.31 130 HIS A N 1
ATOM 1015 C CA . HIS A 1 130 ? -16.724 -5.829 12.290 1.00 90.31 130 HIS A CA 1
ATOM 1016 C C . HIS A 1 130 ? -16.350 -4.350 12.359 1.00 90.31 130 HIS A C 1
ATOM 1018 O O . HIS A 1 130 ? -16.561 -3.697 13.378 1.00 90.31 130 HIS A O 1
ATOM 1024 N N . LYS A 1 131 ? -15.864 -3.778 11.252 1.00 87.94 131 LYS A N 1
ATOM 1025 C CA . LYS A 1 131 ? -15.556 -2.346 11.185 1.00 87.94 131 LYS A CA 1
ATOM 1026 C C . LYS A 1 131 ? -16.802 -1.477 11.390 1.00 87.94 131 LYS A C 1
ATOM 1028 O O . LYS A 1 131 ? -16.724 -0.458 12.077 1.00 87.94 131 LYS A O 1
ATOM 1033 N N . SER A 1 132 ? -17.932 -1.856 10.792 1.00 91.56 132 SER A N 1
ATOM 1034 C CA . SER A 1 132 ? -19.212 -1.162 10.970 1.00 91.56 132 SER A CA 1
ATOM 1035 C C . SER A 1 132 ? -19.721 -1.281 12.408 1.00 91.56 132 SER A C 1
ATOM 1037 O O . SER A 1 132 ? -20.128 -0.279 12.997 1.00 91.56 132 SER A O 1
ATOM 1039 N N . ASP A 1 133 ? -19.655 -2.475 12.997 1.00 94.88 133 ASP A N 1
ATOM 1040 C CA . ASP A 1 133 ? -20.116 -2.721 14.365 1.00 94.88 133 ASP A CA 1
ATOM 1041 C C . ASP A 1 133 ? -19.282 -1.934 15.387 1.00 94.88 133 ASP A C 1
ATOM 1043 O O . ASP A 1 133 ? -19.842 -1.240 16.242 1.00 94.88 133 ASP A O 1
ATOM 1047 N N . TYR A 1 134 ? -17.954 -1.942 15.238 1.00 93.50 134 TYR A N 1
ATOM 1048 C CA . TYR A 1 134 ? -17.046 -1.131 16.050 1.00 93.50 134 TYR A CA 1
ATOM 1049 C C . TYR A 1 134 ? -17.341 0.368 15.921 1.00 93.50 134 TYR A C 1
ATOM 1051 O O . TYR A 1 134 ? -17.415 1.087 16.920 1.00 93.50 134 TYR A O 1
ATOM 1059 N N . PHE A 1 135 ? -17.566 0.856 14.699 1.00 93.81 135 PHE A N 1
ATOM 1060 C CA . PHE A 1 135 ? -17.903 2.258 14.459 1.00 93.81 135 PHE A CA 1
ATOM 1061 C C . PHE A 1 135 ? -19.212 2.669 15.152 1.00 93.81 135 PHE A C 1
ATOM 1063 O O . PHE A 1 135 ? -19.268 3.718 15.798 1.00 93.81 135 PHE A O 1
ATOM 1070 N N . LEU A 1 136 ? -20.254 1.834 15.077 1.00 96.38 136 LEU A N 1
ATOM 1071 C CA . LEU A 1 136 ? -21.531 2.088 15.748 1.00 96.38 136 LEU A CA 1
ATOM 1072 C C . LEU A 1 136 ? -21.393 2.088 17.275 1.00 96.38 136 LEU A C 1
ATOM 1074 O O . LEU A 1 136 ? -21.989 2.938 17.939 1.00 96.38 136 LEU A O 1
ATOM 1078 N N . GLU A 1 137 ? -20.613 1.165 17.838 1.00 96.62 137 GLU A N 1
ATOM 1079 C CA . GLU A 1 137 ? -20.333 1.117 19.277 1.00 96.62 137 GLU A CA 1
ATOM 1080 C C . GLU A 1 137 ? -19.551 2.357 19.732 1.00 96.62 137 GLU A C 1
ATOM 1082 O O . GLU A 1 137 ? -19.920 2.991 20.720 1.00 96.62 137 GLU A O 1
ATOM 1087 N N . THR A 1 138 ? -18.573 2.798 18.939 1.00 93.94 138 THR A N 1
ATOM 1088 C CA . THR A 1 138 ? -17.796 4.022 19.194 1.00 93.94 138 THR A CA 1
ATOM 1089 C C . THR A 1 138 ? -18.681 5.273 19.188 1.00 93.94 138 THR A C 1
ATOM 1091 O O . THR A 1 138 ? -18.552 6.132 20.060 1.00 93.94 138 THR A O 1
ATOM 1094 N N . ILE A 1 139 ? -19.628 5.376 18.245 1.00 96.75 139 ILE A N 1
ATOM 1095 C CA . ILE A 1 139 ? -20.603 6.479 18.212 1.00 96.75 139 ILE A CA 1
ATOM 1096 C C . ILE A 1 139 ? -21.484 6.472 19.462 1.00 96.75 139 ILE A C 1
ATOM 1098 O O . ILE A 1 139 ? -21.750 7.540 20.013 1.00 96.75 139 ILE A O 1
ATOM 1102 N N . LYS A 1 140 ? -21.955 5.299 19.903 1.00 96.94 140 LYS A N 1
ATOM 1103 C CA . LYS A 1 140 ? -22.772 5.186 21.122 1.00 96.94 140 LYS A CA 1
ATOM 1104 C C . LYS A 1 140 ? -21.988 5.653 22.345 1.00 96.94 140 LYS A C 1
ATOM 1106 O O . LYS A 1 140 ? -22.455 6.548 23.037 1.00 96.94 140 LYS A O 1
ATOM 1111 N N . LEU A 1 141 ? -20.766 5.148 22.528 1.00 96.44 141 LEU A N 1
ATOM 1112 C CA . LEU A 1 141 ? -19.888 5.563 23.626 1.00 96.44 141 LEU A CA 1
ATOM 1113 C C . LEU A 1 141 ? -19.630 7.072 23.614 1.00 96.44 141 LEU A C 1
ATOM 1115 O O . LEU A 1 141 ? -19.653 7.710 24.664 1.00 96.44 141 LEU A O 1
ATOM 1119 N N . LYS A 1 142 ? -19.422 7.656 22.428 1.00 95.94 142 LYS A N 1
ATOM 1120 C CA . LYS A 1 142 ? -19.225 9.100 22.287 1.00 95.94 142 LYS A CA 1
ATOM 1121 C C . LYS A 1 142 ? -20.476 9.889 22.685 1.00 95.94 142 LYS A C 1
ATOM 1123 O O . LYS A 1 142 ? -20.353 10.886 23.385 1.00 95.94 142 LYS A O 1
ATOM 1128 N N . LYS A 1 143 ? -21.667 9.442 22.275 1.00 97.56 143 LYS A N 1
ATOM 1129 C CA . LYS A 1 143 ? -22.939 10.079 22.656 1.00 97.56 143 LYS A CA 1
ATOM 1130 C C . LYS A 1 143 ? -23.210 9.993 24.155 1.00 97.56 143 LYS A C 1
ATOM 1132 O O . LYS A 1 143 ? -23.714 10.953 24.724 1.00 97.56 143 LYS A O 1
ATOM 1137 N N . ASP A 1 144 ? -22.889 8.867 24.781 1.00 97.00 144 ASP A N 1
ATOM 1138 C CA . ASP A 1 144 ? -23.060 8.681 26.225 1.00 97.00 144 ASP A CA 1
ATOM 1139 C C . ASP A 1 144 ? -22.083 9.571 27.013 1.00 97.00 144 ASP A C 1
ATOM 1141 O O . ASP A 1 144 ? -22.459 10.164 28.021 1.00 97.00 144 ASP A O 1
ATOM 1145 N N . TYR A 1 145 ? -20.860 9.760 26.504 1.00 96.50 145 TYR A N 1
ATOM 1146 C CA . TYR A 1 145 ? -19.908 10.736 27.040 1.00 96.50 145 TYR A CA 1
ATOM 1147 C C . TYR A 1 145 ? -20.391 12.187 26.876 1.00 96.50 145 TYR A C 1
ATOM 1149 O O . TYR A 1 145 ? -20.354 12.953 27.829 1.00 96.50 145 TYR A O 1
ATOM 1157 N N . GLU A 1 146 ? -20.904 12.566 25.700 1.00 96.31 146 GLU A N 1
ATOM 1158 C CA . GLU A 1 146 ? -21.462 13.910 25.451 1.00 96.31 146 GLU A CA 1
ATOM 1159 C C . GLU A 1 146 ? -22.716 14.219 26.293 1.00 96.31 146 GLU A C 1
ATOM 1161 O O . GLU A 1 146 ? -23.075 15.384 26.454 1.00 96.31 146 GLU A O 1
ATOM 1166 N N . ARG 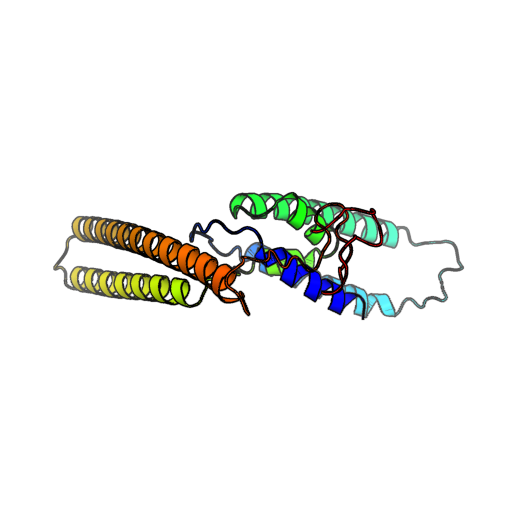A 1 147 ? -23.388 13.189 26.821 1.00 97.62 147 ARG A N 1
ATOM 1167 C CA . ARG A 1 147 ? -24.538 13.295 27.735 1.00 97.62 147 ARG A CA 1
ATOM 1168 C C . ARG A 1 147 ? -24.145 13.303 29.217 1.00 97.62 147 ARG A C 1
ATOM 1170 O O . ARG A 1 147 ? -25.038 13.233 30.057 1.00 97.62 147 ARG A O 1
ATOM 1177 N N . ASP A 1 148 ? -22.849 13.348 29.527 1.00 96.81 148 ASP A N 1
ATOM 1178 C CA . ASP A 1 148 ? -22.296 13.240 30.883 1.00 96.81 148 ASP A CA 1
ATOM 1179 C C . ASP A 1 148 ? -22.692 11.934 31.617 1.00 96.81 148 ASP A C 1
ATOM 1181 O O . ASP A 1 148 ? -22.677 11.866 32.845 1.00 96.81 148 ASP A O 1
ATOM 1185 N N . GLU A 1 149 ? -23.029 10.864 30.881 1.00 95.75 149 GLU A N 1
ATOM 1186 C CA . GLU A 1 149 ? -23.326 9.537 31.461 1.00 95.75 149 GLU A CA 1
ATOM 1187 C C . GLU A 1 149 ? -22.069 8.702 31.717 1.00 95.75 149 GLU A C 1
ATOM 1189 O O . GLU A 1 149 ? -22.129 7.646 32.348 1.00 95.75 149 GLU A O 1
ATOM 1194 N N . LEU A 1 150 ? -20.932 9.159 31.196 1.00 95.62 150 LEU A N 1
ATOM 1195 C CA . LEU A 1 150 ? -19.628 8.527 31.318 1.00 95.62 150 LEU A CA 1
ATOM 1196 C C . LEU A 1 150 ? -18.597 9.563 31.729 1.00 95.62 150 LEU A C 1
ATOM 1198 O O . LEU A 1 150 ? -18.489 10.626 31.119 1.00 95.62 150 LEU A O 1
ATOM 1202 N N . THR A 1 151 ? -17.765 9.211 32.700 1.00 97.44 151 THR A N 1
ATOM 1203 C CA . THR A 1 151 ? -16.548 9.979 32.969 1.00 97.44 151 THR A CA 1
ATOM 1204 C C . THR A 1 151 ? -15.531 9.795 31.837 1.00 97.44 151 THR A C 1
ATOM 1206 O O . THR A 1 151 ? -15.573 8.824 31.075 1.00 97.44 151 THR A O 1
ATOM 1209 N N . ALA A 1 152 ? -14.574 10.719 31.719 1.00 96.81 152 ALA A N 1
ATOM 1210 C CA . ALA A 1 152 ? -13.532 10.638 30.692 1.00 96.81 152 ALA A CA 1
ATOM 1211 C C . ALA A 1 152 ? -12.693 9.347 30.794 1.00 96.81 152 ALA A C 1
ATOM 1213 O O . ALA A 1 152 ? -12.306 8.784 29.766 1.00 96.81 152 ALA A O 1
ATOM 1214 N N . ASP A 1 153 ? -12.444 8.863 32.013 1.00 97.81 153 ASP A N 1
ATOM 1215 C CA . ASP A 1 153 ? -11.684 7.634 32.253 1.00 97.81 153 ASP A CA 1
ATOM 1216 C C . ASP A 1 153 ? -12.498 6.387 31.888 1.00 97.81 153 ASP A C 1
ATOM 1218 O O . ASP A 1 153 ? -11.988 5.498 31.204 1.00 97.81 153 ASP A O 1
ATOM 1222 N N . GLU A 1 154 ? -13.787 6.346 32.242 1.00 97.56 154 GLU A N 1
ATOM 1223 C CA . GLU A 1 154 ? -14.687 5.257 31.839 1.00 97.56 154 GLU A CA 1
ATOM 1224 C C . GLU A 1 154 ? -14.886 5.207 30.324 1.00 97.56 154 GLU A C 1
ATOM 1226 O O . GLU A 1 154 ? -14.904 4.121 29.745 1.00 97.56 154 GLU A O 1
ATOM 1231 N N . TYR A 1 155 ? -15.001 6.364 29.664 1.00 96.56 155 TYR A N 1
ATOM 1232 C CA . TYR A 1 155 ? -15.090 6.439 28.207 1.00 96.56 155 TYR A CA 1
ATOM 1233 C C . TYR A 1 155 ? -13.849 5.828 27.544 1.00 96.56 155 TYR A C 1
ATOM 1235 O O . TYR A 1 155 ? -13.980 4.976 26.665 1.00 96.56 155 TYR A O 1
ATOM 1243 N N . ARG A 1 156 ? -12.641 6.199 27.997 1.00 96.88 156 ARG A N 1
ATOM 1244 C CA . ARG A 1 156 ? -11.382 5.633 27.477 1.00 96.88 156 ARG A CA 1
ATOM 1245 C C . ARG A 1 156 ? -11.280 4.132 27.734 1.00 96.88 156 ARG A C 1
ATOM 1247 O O . ARG A 1 156 ? -10.908 3.395 26.826 1.00 96.88 156 ARG A O 1
ATOM 1254 N N . ALA A 1 157 ? -11.638 3.681 28.936 1.00 97.56 157 ALA A N 1
ATOM 1255 C CA . ALA A 1 157 ? -11.618 2.265 29.289 1.00 97.56 157 ALA A CA 1
ATOM 1256 C C . ALA A 1 157 ? -12.597 1.448 28.430 1.00 97.56 157 ALA A C 1
ATOM 1258 O O . ALA A 1 157 ? -12.229 0.399 27.905 1.00 97.56 157 ALA A O 1
ATOM 1259 N N . LYS A 1 158 ? -13.825 1.946 28.222 1.00 97.50 158 LYS A N 1
ATOM 1260 C CA . LYS A 1 158 ? -14.816 1.292 27.354 1.00 97.50 158 LYS A CA 1
ATOM 1261 C C . LYS A 1 158 ? -14.400 1.294 25.886 1.00 97.50 158 LYS A C 1
ATOM 1263 O O . LYS A 1 158 ? -14.659 0.312 25.200 1.00 97.50 158 LYS A O 1
ATOM 1268 N N . LEU A 1 159 ? -13.753 2.359 25.412 1.00 95.88 159 LEU A N 1
ATOM 1269 C CA . LEU A 1 159 ? -13.248 2.428 24.043 1.00 95.88 159 LEU A CA 1
ATOM 1270 C C . LEU A 1 159 ? -12.145 1.388 23.803 1.00 95.88 159 LEU A C 1
ATOM 1272 O O . LEU A 1 159 ? -12.223 0.648 22.828 1.00 95.88 159 LEU A O 1
ATOM 1276 N N . ALA A 1 160 ? -11.179 1.278 24.722 1.00 94.69 160 ALA A N 1
ATOM 1277 C CA . ALA A 1 160 ? -10.127 0.263 24.655 1.00 94.69 160 ALA A CA 1
ATOM 1278 C C . ALA A 1 160 ? -10.700 -1.164 24.722 1.00 94.69 160 ALA A C 1
ATOM 1280 O O . ALA A 1 160 ? -10.315 -2.024 23.935 1.00 94.69 160 ALA A O 1
ATOM 1281 N N . LEU A 1 161 ? -11.676 -1.400 25.607 1.00 97.19 161 LEU A N 1
ATOM 1282 C CA . LEU A 1 161 ? -12.361 -2.690 25.708 1.00 97.19 161 LEU A CA 1
ATOM 1283 C C . LEU A 1 161 ? -13.127 -3.040 24.421 1.00 97.19 161 LEU A C 1
ATOM 1285 O O . LEU A 1 161 ? -13.139 -4.197 24.004 1.00 97.19 161 LEU A O 1
ATOM 1289 N N . ALA A 1 162 ? -13.775 -2.058 23.788 1.00 94.44 162 ALA A N 1
ATOM 1290 C CA . ALA A 1 162 ? -14.456 -2.253 22.513 1.00 94.44 162 ALA A CA 1
ATOM 1291 C C . ALA A 1 162 ? -13.454 -2.580 21.394 1.00 94.44 162 ALA A C 1
ATOM 1293 O O . ALA A 1 162 ? -13.677 -3.526 20.642 1.00 94.44 162 ALA A O 1
ATOM 1294 N N . GLU A 1 163 ? -12.341 -1.848 21.308 1.00 92.19 163 GLU A N 1
ATOM 1295 C CA . GLU A 1 163 ? -11.273 -2.105 20.335 1.00 92.19 163 GLU A CA 1
ATOM 1296 C C . GLU A 1 163 ? -10.707 -3.525 20.481 1.00 92.19 163 GLU A C 1
ATOM 1298 O O . GLU A 1 163 ? -10.643 -4.262 19.494 1.00 92.19 163 GLU A O 1
ATOM 1303 N N . GLU A 1 164 ? -10.383 -3.948 21.706 1.00 93.06 164 GLU A N 1
ATOM 1304 C CA . GLU A 1 164 ? -9.901 -5.302 21.995 1.00 93.06 164 GLU A CA 1
ATOM 1305 C C . GLU A 1 164 ? -10.938 -6.356 21.587 1.00 93.06 164 GLU A C 1
ATOM 1307 O O . GLU A 1 164 ? -10.639 -7.251 20.798 1.00 93.06 164 GLU A O 1
ATOM 1312 N N . LYS A 1 165 ? -12.188 -6.207 22.041 1.00 94.56 165 LYS A N 1
ATOM 1313 C CA . LYS A 1 165 ? -13.286 -7.135 21.739 1.00 94.56 165 LYS A CA 1
ATOM 1314 C C . LYS A 1 165 ? -13.501 -7.317 20.235 1.00 94.56 165 LYS A C 1
ATOM 1316 O O . LYS A 1 165 ? -13.632 -8.453 19.774 1.00 94.56 165 LYS A O 1
ATOM 1321 N N . HIS A 1 166 ? -13.56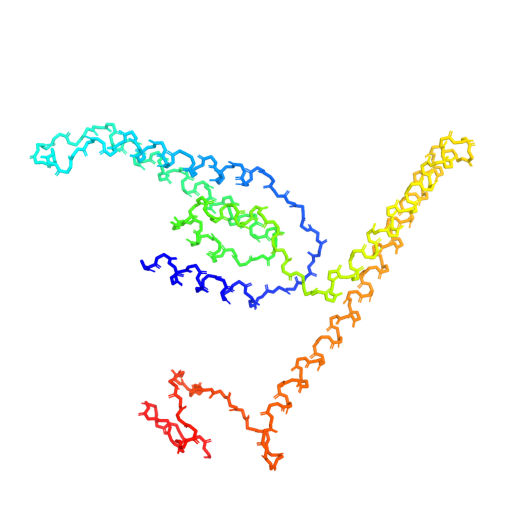0 -6.224 19.471 1.00 91.69 166 HIS A N 1
ATOM 1322 C CA . HIS A 1 166 ? -13.759 -6.284 18.017 1.00 91.69 166 HIS A C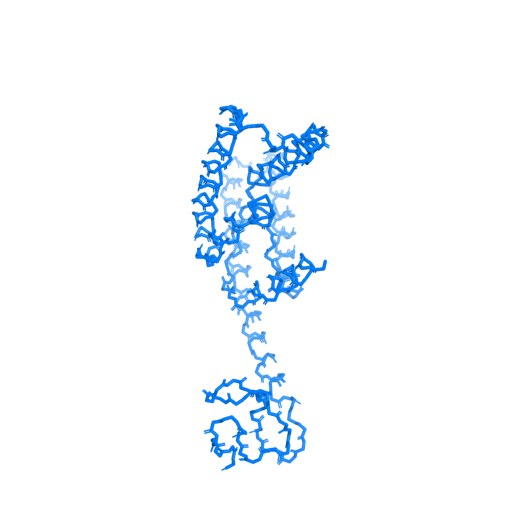A 1
ATOM 1323 C C . HIS A 1 166 ? -12.539 -6.861 17.303 1.00 91.69 166 HIS A C 1
ATOM 1325 O O . HIS A 1 166 ? -12.706 -7.668 16.394 1.00 91.69 166 HIS A O 1
ATOM 1331 N N . THR A 1 167 ? -11.326 -6.546 17.758 1.00 84.56 167 THR A N 1
ATOM 1332 C CA . THR A 1 167 ? -10.089 -7.108 17.196 1.00 84.56 167 THR A CA 1
ATOM 1333 C C . THR A 1 167 ? -9.998 -8.617 17.432 1.00 84.56 167 THR A C 1
ATOM 1335 O O . THR A 1 167 ? -9.738 -9.376 16.499 1.00 84.56 167 THR A O 1
ATOM 1338 N N . THR A 1 168 ? -10.272 -9.090 18.652 1.00 90.50 168 THR A N 1
ATOM 1339 C CA . THR A 1 168 ? -10.282 -10.526 18.972 1.00 90.50 168 THR A CA 1
ATOM 1340 C C . THR A 1 168 ? -11.358 -11.270 18.182 1.00 90.50 168 THR A C 1
ATOM 1342 O O . THR A 1 168 ? -11.095 -12.349 17.650 1.00 90.50 168 THR A O 1
ATOM 1345 N N . SER A 1 169 ? -12.558 -10.692 18.078 1.00 92.19 169 SER A N 1
ATOM 1346 C CA . SER A 1 169 ? -13.676 -11.276 17.331 1.00 92.19 169 SER A CA 1
ATOM 1347 C C . SER A 1 169 ? -13.375 -11.370 15.832 1.00 92.19 169 SER A C 1
ATOM 1349 O O . SER A 1 169 ? -13.540 -12.437 15.237 1.00 92.19 169 SER A O 1
ATOM 1351 N N . LEU A 1 170 ? -12.850 -10.289 15.245 1.00 89.31 170 LEU A N 1
ATOM 1352 C CA . LEU A 1 170 ? -12.418 -10.246 13.852 1.00 89.31 170 LEU A CA 1
ATOM 1353 C C . LEU A 1 170 ? -11.352 -11.310 13.581 1.00 89.31 170 LEU A C 1
ATOM 1355 O O . LEU A 1 170 ? -11.530 -12.120 12.679 1.00 89.31 170 LEU A O 1
ATOM 1359 N N . ASN A 1 171 ? -10.289 -11.369 14.386 1.00 86.44 171 ASN A N 1
ATOM 1360 C CA . ASN A 1 171 ? -9.212 -12.346 14.200 1.00 86.44 171 ASN A CA 1
ATOM 1361 C C . ASN A 1 171 ? -9.721 -13.793 14.276 1.00 86.44 171 ASN A C 1
ATOM 1363 O O . ASN A 1 171 ? -9.337 -14.628 13.458 1.00 86.44 171 ASN A O 1
ATOM 1367 N N . ALA A 1 172 ? -10.625 -14.090 15.212 1.00 90.69 172 ALA A N 1
ATOM 1368 C CA . ALA A 1 172 ? -11.215 -15.418 15.338 1.00 90.69 172 ALA A CA 1
ATOM 1369 C C . ALA A 1 172 ? -12.109 -15.792 14.140 1.00 90.69 172 ALA A C 1
ATOM 1371 O O . ALA A 1 172 ? -12.136 -16.953 13.732 1.00 90.69 172 ALA A O 1
ATOM 1372 N N . GLU A 1 173 ? -12.863 -14.843 13.577 1.00 92.56 173 GLU A N 1
ATOM 1373 C CA . GLU A 1 173 ? -13.706 -15.090 12.398 1.00 92.56 173 GLU A CA 1
ATOM 1374 C C . GLU A 1 173 ? -12.872 -15.202 11.115 1.00 92.56 173 GLU A C 1
ATOM 1376 O O . GLU A 1 173 ? -13.142 -16.078 10.295 1.00 92.56 173 GLU A O 1
ATOM 1381 N N . MET A 1 174 ? -11.805 -14.407 10.989 1.00 86.94 174 MET A N 1
ATOM 1382 C CA . MET A 1 174 ? -10.837 -14.502 9.892 1.00 86.94 174 MET A CA 1
ATOM 1383 C C . MET A 1 174 ? -10.171 -15.884 9.853 1.00 86.94 174 MET A C 1
ATOM 1385 O O . MET A 1 174 ? -10.192 -16.527 8.810 1.00 86.94 174 MET A O 1
ATOM 1389 N N . GLN A 1 175 ? -9.686 -16.399 10.989 1.00 88.00 175 GLN A N 1
ATOM 1390 C CA . GLN A 1 175 ? -9.093 -17.747 11.064 1.00 88.00 175 GLN A CA 1
ATOM 1391 C C . GLN A 1 175 ? -10.085 -18.857 10.690 1.00 88.00 175 GLN A C 1
ATOM 1393 O O . GLN A 1 175 ? -9.730 -19.842 10.045 1.00 88.00 175 GLN A O 1
ATOM 1398 N N . LYS A 1 176 ? -11.356 -18.714 11.083 1.00 92.19 176 LYS A N 1
ATOM 1399 C CA . LYS A 1 176 ? -12.400 -19.672 10.691 1.00 92.19 176 LYS A CA 1
ATOM 1400 C C . LYS A 1 176 ? -12.657 -19.639 9.191 1.00 92.19 176 LYS A C 1
ATOM 1402 O O . LYS A 1 176 ? -12.884 -20.696 8.607 1.00 92.19 176 LYS A O 1
ATOM 1407 N N . MET A 1 177 ? -12.658 -18.450 8.593 1.00 87.69 177 MET A N 1
ATOM 1408 C CA . MET A 1 177 ? -12.881 -18.283 7.160 1.00 87.69 177 MET A CA 1
ATOM 1409 C C . MET A 1 177 ? -11.704 -18.828 6.347 1.00 87.69 177 MET A C 1
ATOM 1411 O O . MET A 1 177 ? -11.931 -19.547 5.380 1.00 87.69 177 MET A O 1
ATOM 1415 N N . GLU A 1 178 ? -10.472 -18.600 6.799 1.00 84.88 178 GLU A N 1
ATOM 1416 C CA . GLU A 1 178 ? -9.259 -19.186 6.216 1.00 84.88 178 GLU A CA 1
ATOM 1417 C C . GLU A 1 178 ? -9.356 -20.719 6.154 1.00 84.88 178 GLU A C 1
ATOM 1419 O O . GLU A 1 178 ? -9.266 -21.302 5.078 1.00 84.88 178 GLU A O 1
ATOM 1424 N N . ALA A 1 179 ? -9.727 -21.373 7.260 1.00 88.25 179 ALA A N 1
ATOM 1425 C CA . ALA A 1 179 ? -9.935 -22.824 7.284 1.00 88.25 179 ALA A CA 1
ATOM 1426 C C . ALA A 1 179 ? -11.108 -23.312 6.400 1.00 88.25 179 ALA A C 1
ATOM 1428 O O . ALA A 1 179 ? -11.208 -24.495 6.063 1.00 88.25 179 ALA A O 1
ATOM 1429 N N . VAL A 1 180 ? -12.078 -22.454 6.070 1.00 87.69 180 VAL A N 1
ATOM 1430 C CA . VAL A 1 180 ? -13.147 -22.786 5.109 1.00 87.69 180 VAL A CA 1
ATOM 1431 C C . VAL A 1 180 ? -12.622 -22.705 3.679 1.00 87.69 180 VAL A C 1
ATOM 1433 O O . VAL A 1 180 ? -12.946 -23.578 2.876 1.00 87.69 180 VAL A O 1
ATOM 1436 N N . LEU A 1 181 ? -11.807 -21.699 3.377 1.00 80.19 181 LEU A N 1
ATOM 1437 C CA . LEU A 1 181 ? -11.229 -21.482 2.055 1.00 80.19 181 LEU A CA 1
ATOM 1438 C C . LEU A 1 181 ? -10.187 -22.534 1.701 1.00 80.19 181 LEU A C 1
ATOM 1440 O O . LEU A 1 181 ? -10.267 -23.100 0.615 1.00 80.19 181 LEU A O 1
ATOM 1444 N N . GLU A 1 182 ? -9.302 -22.893 2.635 1.00 80.81 182 GLU A N 1
ATOM 1445 C CA . GLU A 1 182 ? -8.352 -23.999 2.446 1.00 80.81 182 GLU A CA 1
ATOM 1446 C C . GLU A 1 182 ? -9.080 -25.285 2.032 1.00 80.81 182 GLU A C 1
ATOM 1448 O O . GLU A 1 182 ? -8.724 -25.924 1.044 1.00 80.81 182 GLU A O 1
ATOM 1453 N N . ARG A 1 183 ? -10.194 -25.606 2.706 1.00 80.75 183 ARG A N 1
ATOM 1454 C CA . ARG A 1 183 ? -11.031 -26.757 2.339 1.00 80.75 183 ARG A CA 1
ATOM 1455 C C . ARG A 1 183 ? -11.696 -26.594 0.976 1.00 80.75 183 ARG A C 1
ATOM 1457 O O . ARG A 1 183 ? -11.752 -27.560 0.222 1.00 80.75 183 ARG A O 1
ATOM 1464 N N . LYS A 1 184 ? -12.219 -25.410 0.637 1.00 76.44 184 LYS A N 1
ATOM 1465 C CA . LYS A 1 184 ? -12.804 -25.168 -0.695 1.00 76.44 184 LYS A CA 1
ATOM 1466 C C . LYS A 1 184 ? -11.775 -25.402 -1.803 1.00 76.44 184 LYS A C 1
ATOM 1468 O O . LYS A 1 184 ? -12.109 -26.070 -2.777 1.00 76.44 184 LYS A O 1
ATOM 1473 N N . HIS A 1 185 ? -10.544 -24.924 -1.629 1.00 70.25 185 HIS A N 1
ATOM 1474 C CA . HIS A 1 185 ? -9.466 -25.142 -2.592 1.00 70.25 185 HIS A CA 1
ATOM 1475 C C . HIS A 1 185 ? -9.084 -26.620 -2.714 1.00 70.25 185 HIS A C 1
ATOM 1477 O O . HIS A 1 185 ? -8.914 -27.101 -3.832 1.00 70.25 185 HIS A O 1
ATOM 1483 N N . GLU A 1 186 ? -9.034 -27.374 -1.610 1.00 64.62 186 GLU A N 1
ATOM 1484 C CA . GLU A 1 186 ? -8.838 -28.831 -1.667 1.00 64.62 186 GLU A CA 1
ATOM 1485 C C . GLU A 1 186 ? -9.937 -29.523 -2.492 1.00 64.62 186 GLU A C 1
ATOM 1487 O O . GLU A 1 186 ? -9.639 -30.325 -3.378 1.00 64.62 186 GLU A O 1
ATOM 1492 N N . PHE A 1 187 ? -11.213 -29.191 -2.260 1.00 56.50 187 PHE A N 1
ATOM 1493 C CA . PHE A 1 187 ? -12.327 -29.789 -3.003 1.00 56.50 187 PHE A CA 1
ATOM 1494 C C . PHE A 1 187 ? -12.369 -29.375 -4.472 1.00 56.50 187 PHE A C 1
ATOM 1496 O O . PHE A 1 187 ? -12.748 -30.191 -5.303 1.00 56.50 187 PHE A O 1
ATOM 1503 N N . GLU A 1 188 ? -11.987 -28.149 -4.819 1.00 52.78 188 GLU A N 1
ATOM 1504 C CA . GLU A 1 188 ? -11.969 -27.691 -6.210 1.00 52.78 188 GLU A CA 1
ATOM 1505 C C . GLU A 1 188 ? -10.854 -28.372 -7.022 1.00 52.78 188 GLU A C 1
ATOM 1507 O O . GLU A 1 188 ? -11.065 -28.745 -8.178 1.00 52.78 188 GLU A O 1
ATOM 1512 N N . VAL A 1 189 ? -9.706 -28.644 -6.390 1.00 53.56 189 VAL A N 1
ATOM 1513 C CA . VAL A 1 189 ? -8.633 -29.466 -6.975 1.00 53.56 189 VAL A CA 1
ATOM 1514 C C . VAL A 1 189 ? -9.101 -30.912 -7.192 1.00 53.56 189 VAL A C 1
ATOM 1516 O O . VAL A 1 189 ? -8.762 -31.516 -8.208 1.00 53.56 189 VAL A O 1
ATOM 1519 N N . ILE A 1 190 ? -9.929 -31.458 -6.293 1.00 50.00 190 ILE A N 1
ATOM 1520 C CA . ILE A 1 190 ? -10.474 -32.825 -6.403 1.00 50.00 190 ILE A CA 1
ATOM 1521 C C . ILE A 1 190 ? -11.677 -32.901 -7.366 1.00 50.00 190 ILE A C 1
ATOM 1523 O O . ILE A 1 190 ? -11.876 -33.912 -8.028 1.00 50.00 190 ILE A O 1
ATOM 1527 N N . ALA A 1 191 ? -12.500 -31.857 -7.478 1.00 45.50 191 ALA A N 1
ATOM 1528 C CA . ALA A 1 191 ? -13.709 -31.861 -8.308 1.00 45.50 191 ALA A CA 1
ATOM 1529 C C . ALA A 1 191 ? -13.421 -31.686 -9.808 1.00 45.50 191 ALA A C 1
ATOM 1531 O O . ALA A 1 191 ? -14.264 -32.028 -10.633 1.00 45.50 191 ALA A O 1
ATOM 1532 N N . LYS A 1 192 ? -12.217 -31.237 -10.182 1.00 48.06 192 LYS A N 1
ATOM 1533 C CA . LYS A 1 192 ? -11.707 -31.315 -11.564 1.00 48.06 192 LYS A CA 1
ATOM 1534 C C . LYS A 1 192 ? -11.295 -32.733 -12.000 1.00 48.06 192 LYS A C 1
ATOM 1536 O O . LYS A 1 192 ? -10.614 -32.892 -13.009 1.00 48.06 192 LYS A O 1
ATOM 1541 N N . VAL A 1 193 ? -11.717 -33.767 -11.274 1.00 47.59 193 VAL A N 1
ATOM 1542 C CA . VAL A 1 193 ? -11.609 -35.168 -11.692 1.00 47.59 193 VAL A CA 1
ATOM 1543 C C . VAL A 1 193 ? -12.813 -35.504 -12.58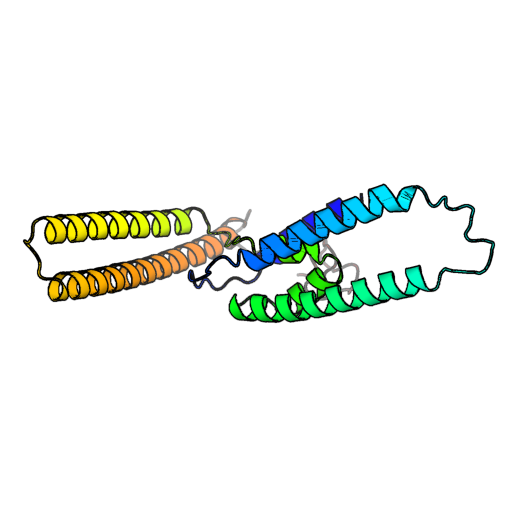0 1.00 47.59 193 VAL A C 1
ATOM 1545 O O . VAL A 1 193 ? -13.887 -35.859 -12.094 1.00 47.59 193 VAL A O 1
ATOM 1548 N N . GLU A 1 194 ? -12.643 -35.381 -13.897 1.00 43.28 194 GLU A N 1
ATOM 1549 C CA . GLU A 1 194 ? -13.541 -36.023 -14.862 1.00 43.28 194 GLU A CA 1
ATOM 1550 C C . GLU A 1 194 ? -13.161 -37.502 -15.013 1.00 43.28 194 GLU A C 1
ATOM 1552 O O . GLU A 1 194 ? -12.023 -37.810 -15.352 1.00 43.28 194 GLU A O 1
ATOM 1557 N N . GLY A 1 195 ? -14.135 -38.396 -14.808 1.00 51.75 195 GLY A N 1
ATOM 1558 C CA . GLY A 1 195 ? -14.084 -39.798 -15.240 1.00 51.75 195 GLY A CA 1
ATOM 1559 C C . GLY A 1 195 ? -13.183 -40.729 -14.418 1.00 51.75 195 GLY A C 1
ATOM 1560 O O . GLY A 1 195 ? -11.976 -40.563 -14.336 1.00 51.75 195 GLY A O 1
ATOM 1561 N N . ASP A 1 196 ? -13.794 -41.776 -13.862 1.00 50.44 196 ASP A N 1
ATOM 1562 C CA . ASP A 1 196 ? -13.166 -43.043 -13.436 1.00 50.44 196 ASP A CA 1
ATOM 1563 C C . ASP A 1 196 ? -12.454 -43.082 -12.069 1.00 50.44 196 ASP A C 1
ATOM 1565 O O . ASP A 1 196 ? -12.008 -44.143 -11.632 1.00 50.44 196 ASP A O 1
ATOM 1569 N N . GLY A 1 197 ? -12.445 -41.984 -11.309 1.00 54.19 197 GLY A N 1
ATOM 1570 C CA . GLY A 1 197 ? -12.089 -42.010 -9.880 1.00 54.19 197 GLY A CA 1
ATOM 1571 C C . GLY A 1 197 ? -10.599 -42.204 -9.573 1.00 54.19 197 GLY A C 1
ATOM 1572 O O . GLY A 1 197 ? -10.228 -42.349 -8.408 1.00 54.19 197 GLY A O 1
ATOM 1573 N N . THR A 1 198 ? -9.731 -42.164 -10.580 1.00 47.88 198 THR A N 1
ATOM 1574 C CA . THR A 1 198 ? -8.287 -42.023 -10.376 1.00 47.88 198 THR A CA 1
ATOM 1575 C C . THR A 1 198 ? -7.921 -40.540 -10.313 1.00 47.88 198 THR A C 1
ATOM 1577 O O . THR A 1 198 ? -8.205 -39.822 -11.270 1.00 47.88 198 THR A O 1
ATOM 1580 N N . PRO A 1 199 ? -7.290 -40.049 -9.230 1.00 45.78 199 PRO A N 1
ATOM 1581 C CA . PRO A 1 199 ? -6.792 -38.682 -9.180 1.00 45.78 199 PRO A CA 1
ATOM 1582 C C . PRO A 1 199 ? -5.658 -38.532 -10.198 1.00 45.78 199 PRO A C 1
ATOM 1584 O O . PRO A 1 199 ? -4.554 -39.036 -9.995 1.00 45.78 199 PRO A O 1
ATOM 1587 N N . ILE A 1 200 ? -5.936 -37.860 -11.313 1.00 48.00 200 ILE A N 1
ATOM 1588 C CA . ILE A 1 200 ? -4.917 -37.503 -12.297 1.00 48.00 200 ILE A CA 1
ATOM 1589 C C . ILE A 1 200 ? -4.391 -36.129 -11.893 1.00 48.00 200 ILE A C 1
ATOM 1591 O O . ILE A 1 200 ? -5.128 -35.144 -11.898 1.00 48.00 200 ILE A O 1
ATOM 1595 N N . VAL A 1 201 ? -3.112 -36.048 -11.527 1.00 50.03 201 VAL A N 1
ATOM 1596 C CA . VAL A 1 201 ? -2.418 -34.763 -11.401 1.00 50.03 201 VAL A CA 1
ATOM 1597 C C . VAL A 1 201 ? -2.243 -34.225 -12.819 1.00 50.03 201 VAL A C 1
ATOM 1599 O O . VAL A 1 201 ? -1.255 -34.522 -13.485 1.00 50.03 201 VAL A O 1
ATOM 1602 N N . VAL A 1 202 ? -3.230 -33.475 -13.316 1.00 50.00 202 VAL A N 1
ATOM 1603 C CA . VAL A 1 202 ? -3.113 -32.760 -14.592 1.00 50.00 202 VAL A CA 1
ATOM 1604 C C . VAL A 1 202 ? -2.294 -31.505 -14.334 1.00 50.00 202 VAL A C 1
ATOM 1606 O O . VAL A 1 202 ? -2.807 -30.397 -14.202 1.00 50.00 202 VAL A O 1
ATOM 1609 N N . THR A 1 203 ? -0.984 -31.676 -14.200 1.00 57.69 203 THR A N 1
ATOM 1610 C CA . THR A 1 203 ? -0.092 -30.585 -14.556 1.00 57.69 203 THR A CA 1
ATOM 1611 C C . THR A 1 203 ? 0.023 -30.623 -16.066 1.00 57.69 203 THR A C 1
ATOM 1613 O O . THR A 1 203 ? 0.581 -31.573 -16.609 1.00 57.69 203 THR A O 1
ATOM 1616 N N . ASP A 1 204 ? -0.418 -29.561 -16.746 1.00 73.88 204 ASP A N 1
ATOM 1617 C CA . ASP A 1 204 ? -0.193 -29.366 -18.189 1.00 73.88 204 ASP A CA 1
ATOM 1618 C C . ASP A 1 204 ? 1.296 -29.397 -18.556 1.00 73.88 204 ASP A C 1
ATOM 1620 O O . ASP A 1 204 ? 1.641 -29.264 -19.718 1.00 73.88 204 ASP A O 1
ATOM 1624 N N . LYS A 1 205 ? 2.190 -29.520 -17.570 1.00 82.31 205 LYS A N 1
ATOM 1625 C CA . LYS A 1 205 ? 3.634 -29.471 -17.678 1.00 82.31 205 LYS A CA 1
ATOM 1626 C C . LYS A 1 205 ? 4.259 -30.743 -17.124 1.00 82.31 205 LYS A C 1
ATOM 1628 O O . LYS A 1 205 ? 3.866 -31.231 -16.067 1.00 82.31 205 LYS A O 1
ATOM 1633 N N . CYS A 1 206 ? 5.295 -31.224 -17.797 1.00 77.69 206 CYS A N 1
ATOM 1634 C CA . CYS A 1 206 ? 6.128 -32.307 -17.303 1.00 77.69 206 CYS A CA 1
ATOM 1635 C C . CYS A 1 206 ? 6.754 -31.929 -15.945 1.00 77.69 206 CYS A C 1
ATOM 1637 O O . CYS A 1 206 ? 7.372 -30.866 -15.849 1.00 77.69 206 CYS A O 1
ATOM 1639 N N . PRO A 1 207 ? 6.686 -32.789 -14.914 1.00 79.50 207 PRO A N 1
ATOM 1640 C CA . PRO A 1 207 ? 7.251 -32.485 -13.598 1.00 79.50 207 PRO A CA 1
ATOM 1641 C C . PRO A 1 207 ? 8.783 -32.379 -13.602 1.00 79.50 207 PRO A C 1
ATOM 1643 O O . PRO A 1 207 ? 9.352 -31.743 -12.720 1.00 79.50 207 PRO A O 1
ATOM 1646 N N . ALA A 1 208 ? 9.462 -32.979 -14.586 1.00 81.69 208 ALA A N 1
ATOM 1647 C CA . ALA A 1 208 ? 10.919 -32.924 -14.681 1.00 81.69 208 ALA A CA 1
ATOM 1648 C C . ALA A 1 208 ? 11.439 -31.677 -15.414 1.00 81.69 208 ALA A C 1
ATOM 1650 O O . ALA A 1 208 ? 12.430 -31.097 -14.981 1.00 81.69 208 ALA A O 1
ATOM 1651 N N . CYS A 1 209 ? 10.808 -31.267 -16.522 1.00 84.56 209 CYS A N 1
ATOM 1652 C CA . CYS A 1 209 ? 11.333 -30.188 -17.375 1.00 84.56 209 CYS A CA 1
ATOM 1653 C C . CYS A 1 209 ? 10.383 -28.999 -17.574 1.00 84.56 209 CYS A C 1
ATOM 1655 O O . CYS A 1 209 ? 10.786 -27.978 -18.122 1.00 84.56 209 CYS A O 1
ATOM 1657 N N . GLY A 1 210 ? 9.126 -29.102 -17.141 1.00 84.94 210 GLY A N 1
ATOM 1658 C CA . GLY A 1 210 ? 8.139 -28.035 -17.284 1.00 84.94 210 GLY A CA 1
ATOM 1659 C C . GLY A 1 210 ? 7.559 -27.867 -18.695 1.00 84.94 210 GLY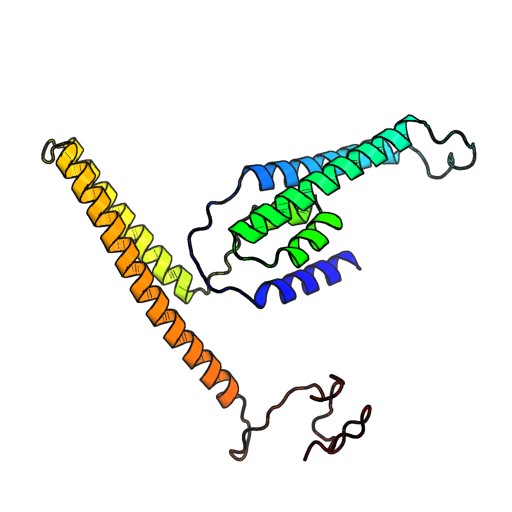 A C 1
ATOM 1660 O O . GLY A 1 210 ? 6.771 -26.941 -18.895 1.00 84.94 210 GLY A O 1
ATOM 1661 N N . MET A 1 211 ? 7.923 -28.723 -19.662 1.00 83.56 211 MET A N 1
ATOM 1662 C CA . MET A 1 211 ? 7.366 -28.683 -21.022 1.00 83.56 211 MET A CA 1
ATOM 1663 C C . MET A 1 211 ? 5.878 -29.026 -21.011 1.00 83.56 211 MET A C 1
ATOM 1665 O O . MET A 1 211 ? 5.472 -29.948 -20.307 1.00 83.56 211 MET A O 1
ATOM 1669 N N . THR A 1 212 ? 5.090 -28.307 -21.813 1.00 85.44 212 THR A N 1
ATOM 1670 C CA . THR A 1 212 ? 3.656 -28.552 -21.944 1.00 85.44 212 THR A CA 1
ATOM 1671 C C . THR A 1 212 ? 3.383 -29.917 -22.579 1.00 85.44 212 THR A C 1
ATOM 1673 O O . THR A 1 212 ? 3.909 -30.197 -23.654 1.00 85.44 212 THR A O 1
ATOM 1676 N N . LEU A 1 213 ? 2.576 -30.752 -21.932 1.00 82.12 213 LEU A N 1
ATOM 1677 C CA . LEU A 1 213 ? 2.256 -32.106 -22.384 1.00 82.12 213 LEU A CA 1
ATOM 1678 C C . LEU A 1 213 ? 0.893 -32.142 -23.081 1.00 82.12 213 LEU A C 1
ATOM 1680 O O . LEU A 1 213 ? -0.051 -31.485 -22.640 1.00 82.12 213 LEU A O 1
ATOM 1684 N N . SER A 1 214 ? 0.778 -32.926 -24.156 1.00 78.88 214 SER A N 1
ATOM 1685 C CA . SER A 1 214 ? -0.529 -33.307 -24.696 1.00 78.88 214 SER A CA 1
ATOM 1686 C C . SER A 1 214 ? -1.144 -34.383 -23.800 1.00 78.88 214 SER A C 1
ATOM 1688 O O . SER A 1 214 ? -0.433 -35.247 -23.290 1.00 78.88 214 SER A O 1
ATOM 1690 N N . GLN A 1 215 ? -2.474 -34.399 -23.657 1.00 74.38 215 GLN A N 1
ATOM 1691 C CA . GLN A 1 215 ? -3.199 -35.424 -22.880 1.00 74.38 215 GLN A CA 1
ATOM 1692 C C . GLN A 1 215 ? -2.971 -36.866 -23.384 1.00 74.38 215 GLN A C 1
ATOM 1694 O O . GLN A 1 215 ? -3.372 -37.823 -22.729 1.00 74.38 215 GLN A O 1
ATOM 1699 N N . THR A 1 216 ? -2.344 -37.029 -24.549 1.00 79.56 216 THR A N 1
ATOM 1700 C CA . THR A 1 216 ? -2.061 -38.317 -25.191 1.00 79.56 216 THR A CA 1
ATOM 1701 C C . THR A 1 216 ? -0.628 -38.819 -24.999 1.00 79.56 216 THR A C 1
ATOM 1703 O O . THR A 1 216 ? -0.321 -39.909 -25.476 1.00 79.56 216 THR A O 1
ATOM 1706 N N . ASP A 1 217 ? 0.259 -38.046 -24.367 1.00 77.81 217 ASP A N 1
ATOM 1707 C CA . ASP A 1 217 ? 1.686 -38.378 -24.306 1.00 77.81 217 ASP A CA 1
ATOM 1708 C C . ASP A 1 217 ? 2.002 -39.276 -23.096 1.00 77.81 217 ASP A C 1
ATOM 1710 O O . ASP A 1 217 ? 1.955 -38.837 -21.950 1.00 77.81 217 ASP A O 1
ATOM 1714 N N . ASP A 1 218 ? 2.377 -40.536 -23.345 1.00 88.19 218 ASP A N 1
ATOM 1715 C CA . ASP A 1 218 ? 2.843 -41.467 -22.297 1.00 88.19 218 ASP A CA 1
ATOM 1716 C C . ASP A 1 218 ? 4.292 -41.180 -21.849 1.00 88.19 218 ASP A C 1
ATOM 1718 O O . ASP A 1 218 ? 4.748 -41.633 -20.795 1.00 88.19 218 ASP A O 1
ATOM 1722 N N . VAL A 1 219 ? 5.040 -40.433 -22.664 1.00 91.06 219 VAL A N 1
ATOM 1723 C CA . VAL A 1 219 ? 6.446 -40.092 -22.444 1.00 91.06 219 VAL A CA 1
ATOM 1724 C C . VAL A 1 219 ? 6.647 -38.622 -22.780 1.00 91.06 219 VAL A C 1
ATOM 1726 O O . VAL A 1 219 ? 6.237 -38.170 -23.847 1.00 91.06 219 VAL A O 1
ATOM 1729 N N . CYS A 1 220 ? 7.310 -37.877 -21.895 1.00 85.56 220 CYS A N 1
ATOM 1730 C CA . CYS A 1 220 ? 7.628 -36.478 -22.158 1.00 85.56 220 CYS A CA 1
ATOM 1731 C C . CYS A 1 220 ? 8.546 -36.358 -23.393 1.00 85.56 220 CYS A C 1
ATOM 1733 O O . CYS A 1 220 ? 9.636 -36.941 -23.383 1.00 85.56 220 CYS A O 1
ATOM 1735 N N . PRO A 1 221 ? 8.169 -35.575 -24.421 1.00 85.44 221 PRO A N 1
ATOM 1736 C CA . PRO A 1 221 ? 8.946 -35.464 -25.655 1.00 85.44 221 PRO A CA 1
ATOM 1737 C C . PRO A 1 221 ? 10.298 -34.760 -25.467 1.00 85.44 221 PRO A C 1
ATOM 1739 O O . PRO A 1 221 ? 11.195 -34.951 -26.283 1.00 85.44 221 PRO A O 1
ATOM 1742 N N . ASP A 1 222 ? 10.458 -33.970 -24.402 1.00 89.88 222 ASP A N 1
ATOM 1743 C CA . ASP A 1 222 ? 11.694 -33.225 -24.131 1.00 89.88 222 ASP A CA 1
ATOM 1744 C C . ASP A 1 222 ? 12.708 -34.034 -23.319 1.00 89.88 222 ASP A C 1
ATOM 1746 O O . ASP A 1 222 ? 13.880 -34.132 -23.669 1.00 89.88 222 ASP A O 1
ATOM 1750 N N . CYS A 1 223 ? 12.257 -34.625 -22.208 1.00 90.75 223 CYS A N 1
ATOM 1751 C CA . CYS A 1 223 ? 13.148 -35.245 -21.226 1.00 90.75 223 CYS A CA 1
ATOM 1752 C C . CYS A 1 223 ? 13.059 -36.775 -21.178 1.00 90.75 223 CYS A C 1
ATOM 1754 O O . CYS A 1 223 ? 13.822 -37.400 -20.444 1.00 90.75 223 CYS A O 1
ATOM 1756 N N . GLY A 1 224 ? 12.140 -37.389 -21.930 1.00 87.12 224 GLY A N 1
ATOM 1757 C CA . GLY A 1 224 ? 11.984 -38.844 -21.988 1.00 87.12 224 GLY A CA 1
ATOM 1758 C C . GLY A 1 224 ? 11.418 -39.483 -20.716 1.00 87.12 224 GLY A C 1
ATOM 1759 O O . GLY A 1 224 ? 11.454 -40.705 -20.584 1.00 87.12 224 GLY A O 1
ATOM 1760 N N . LEU A 1 225 ? 10.910 -38.687 -19.768 1.00 85.81 225 LEU A N 1
ATOM 1761 C CA . LEU A 1 225 ? 10.282 -39.196 -18.549 1.00 85.81 225 LEU A CA 1
ATOM 1762 C C . LEU A 1 225 ? 8.993 -39.955 -18.897 1.00 85.81 225 LEU A C 1
ATOM 1764 O O . LEU A 1 225 ? 8.127 -39.399 -19.572 1.00 85.81 225 LEU A O 1
ATOM 1768 N N . GLN A 1 226 ? 8.856 -41.190 -18.412 1.00 89.81 226 GLN A N 1
ATOM 1769 C CA . GLN A 1 226 ? 7.603 -41.947 -18.490 1.00 89.81 226 GLN A CA 1
ATOM 1770 C C . GLN A 1 226 ? 6.584 -41.351 -17.512 1.00 89.81 226 GLN A C 1
ATOM 1772 O O . GLN A 1 226 ? 6.887 -41.170 -16.334 1.00 89.81 226 GLN A O 1
ATOM 1777 N N . LEU A 1 227 ? 5.404 -40.998 -18.023 1.00 80.06 227 LEU A N 1
ATOM 1778 C CA . LEU A 1 227 ? 4.335 -40.324 -17.276 1.00 80.06 227 LEU A CA 1
ATOM 1779 C C . LEU A 1 227 ? 3.259 -41.305 -16.767 1.00 80.06 227 LEU A C 1
ATOM 1781 O O . LEU A 1 227 ? 2.327 -40.881 -16.084 1.00 80.06 227 LEU A O 1
ATOM 1785 N N . ARG A 1 228 ? 3.405 -42.599 -17.085 1.00 74.56 228 ARG A N 1
ATOM 1786 C CA . ARG A 1 228 ? 2.578 -43.724 -16.630 1.00 74.56 228 ARG A CA 1
ATOM 1787 C C . ARG A 1 228 ? 3.409 -44.770 -15.903 1.00 74.56 228 ARG A C 1
ATOM 1789 O O . ARG A 1 228 ? 4.538 -45.038 -16.369 1.00 74.56 228 ARG A O 1
#

Sequence (228 aa):
MLHLCLILILAHIVDMDQRYSVEGKTNPSMINVGVALIFFNLITYLVGHRASMFDVADSEASVSEFFVGLFYLVIQVVCTVWSVKVAGQLNRSQAFWGIITFIFTPIALVVLGSKDVFMEPEFAAVYSKHKSDYFLETIKLKKDYERDELTADEYRAKLALAEEKHTTSLNAEMQKMEAVLERKHEFEVIAKVEGDGTPIVVTDKCPACGMTLSQTDDVCPDCGLQLR